Protein AF-0000000078431843 (afdb_homodimer)

Radius of gyration: 43.02 Å; Cα contacts (8 Å, |Δi|>4): 542; chains: 2; bounding box: 97×145×126 Å

Structure (mmCIF, N/CA/C/O backbone):
data_AF-0000000078431843-model_v1
#
loop_
_entity.id
_entity.type
_entity.pdbx_description
1 polymer 'CS domain-containing protein'
#
loop_
_atom_site.group_PDB
_atom_site.id
_atom_site.type_symbol
_atom_site.label_atom_id
_atom_site.label_alt_id
_atom_site.label_comp_id
_atom_site.label_asym_id
_atom_site.label_entity_id
_atom_site.label_seq_id
_atom_site.pdbx_PDB_ins_code
_atom_site.Cartn_x
_atom_site.Cartn_y
_atom_site.Cartn_z
_atom_site.occupancy
_atom_site.B_iso_or_equiv
_atom_site.auth_seq_id
_atom_site.auth_comp_id
_atom_site.auth_asym_id
_atom_site.auth_atom_id
_atom_site.pdbx_PDB_model_num
ATOM 1 N N . MET A 1 1 ? -29.938 -4.594 20.797 1 27.52 1 MET A N 1
ATOM 2 C CA . MET A 1 1 ? -29.219 -3.879 19.75 1 27.52 1 MET A CA 1
ATOM 3 C C . MET A 1 1 ? -27.719 -4.113 19.859 1 27.52 1 MET A C 1
ATOM 5 O O . MET A 1 1 ? -27.141 -3.963 20.938 1 27.52 1 MET A O 1
ATOM 9 N N . ALA A 1 2 ? -26.984 -5.086 19.375 1 36.84 2 ALA A N 1
ATOM 10 C CA . ALA A 1 2 ? -25.641 -5.52 19.75 1 36.84 2 ALA A CA 1
ATOM 11 C C . ALA A 1 2 ? -24.719 -4.324 19.922 1 36.84 2 ALA A C 1
ATOM 13 O O . ALA A 1 2 ? -24.812 -3.336 19.188 1 36.84 2 ALA A O 1
ATOM 14 N N . PRO A 1 3 ? -24.109 -3.922 20.891 1 40.81 3 PRO A N 1
ATOM 15 C CA . PRO A 1 3 ? -23.422 -2.652 21.141 1 40.81 3 PRO A CA 1
ATOM 16 C C . PRO A 1 3 ? -22.484 -2.256 20.016 1 40.81 3 PRO A C 1
ATOM 18 O O . PRO A 1 3 ? -21.594 -3.021 19.656 1 40.81 3 PRO A O 1
ATOM 21 N N . THR A 1 4 ? -22.734 -1.873 18.703 1 47.78 4 THR A N 1
ATOM 22 C CA . THR A 1 4 ? -22.031 -1.521 17.484 1 47.78 4 THR A CA 1
ATOM 23 C C . THR A 1 4 ? -20.719 -0.809 17.812 1 47.78 4 THR A C 1
ATOM 25 O O . THR A 1 4 ? -20.719 0.313 18.328 1 47.78 4 THR A O 1
ATOM 28 N N . ALA A 1 5 ? -19.781 -1.403 18.422 1 60.81 5 ALA A N 1
ATOM 29 C CA . ALA A 1 5 ? -18.578 -0.783 18.984 1 60.81 5 ALA A CA 1
ATOM 30 C C . ALA A 1 5 ? -18.078 0.343 18.094 1 60.81 5 ALA A C 1
ATOM 32 O O . ALA A 1 5 ? -18.125 0.24 16.859 1 60.81 5 ALA A O 1
ATOM 33 N N . GLY A 1 6 ? -18.281 1.589 18.406 1 86.19 6 GLY A N 1
ATOM 34 C CA . GLY A 1 6 ? -18.016 2.848 17.734 1 86.19 6 GLY A CA 1
ATOM 35 C C . GLY A 1 6 ? -16.609 2.945 17.188 1 86.19 6 GLY A C 1
ATOM 36 O O . GLY A 1 6 ? -15.727 2.18 17.578 1 86.19 6 GLY A O 1
ATOM 37 N N . THR A 1 7 ? -16.531 3.303 15.891 1 95.38 7 THR A N 1
ATOM 38 C CA . THR A 1 7 ? -15.234 3.561 15.281 1 95.38 7 THR A CA 1
ATOM 39 C C . THR A 1 7 ? -14.695 4.922 15.711 1 95.38 7 THR A C 1
ATOM 41 O O . THR A 1 7 ? -15.469 5.84 15.992 1 95.38 7 THR A O 1
ATOM 44 N N . VAL A 1 8 ? -13.391 4.973 16.031 1 97.06 8 VAL A N 1
ATOM 45 C CA . VAL A 1 8 ? -12.727 6.23 16.344 1 97.06 8 VAL A CA 1
ATOM 46 C C . VAL A 1 8 ? -11.625 6.5 15.312 1 97.06 8 VAL A C 1
ATOM 48 O O . VAL A 1 8 ? -11.086 5.566 14.719 1 97.06 8 VAL A O 1
ATOM 51 N N . PRO A 1 9 ? -11.352 7.781 15.008 1 98.19 9 PRO A N 1
ATOM 52 C CA . PRO A 1 9 ? -10.188 8.023 14.148 1 98.19 9 PRO A CA 1
ATOM 53 C C . PRO A 1 9 ? -8.875 7.578 14.789 1 98.19 9 PRO A C 1
ATOM 55 O O . PRO A 1 9 ? -8.695 7.734 16 1 98.19 9 PRO A O 1
ATOM 58 N N . PRO A 1 10 ? -8.016 6.965 14.062 1 98.44 10 PRO A N 1
ATOM 59 C CA . PRO A 1 10 ? -6.691 6.641 14.602 1 98.44 10 PRO A CA 1
ATOM 60 C C . PRO A 1 10 ? -5.781 7.859 14.719 1 98.44 10 PRO A C 1
ATOM 62 O O . PRO A 1 10 ? -6.031 8.883 14.07 1 98.44 10 PRO A O 1
ATOM 65 N N . PRO A 1 11 ? -4.754 7.793 15.586 1 98.44 11 PRO A N 1
ATOM 66 C CA . PRO A 1 11 ? -3.738 8.852 15.555 1 98.44 11 PRO A CA 1
ATOM 67 C C . PRO A 1 11 ? -2.996 8.906 14.219 1 98.44 11 PRO A C 1
ATOM 69 O O . PRO A 1 11 ? -2.584 7.875 13.695 1 98.44 11 PRO A O 1
ATOM 72 N N . ILE A 1 12 ? -2.889 10.102 13.648 1 98.5 12 ILE A N 1
ATOM 73 C CA . ILE A 1 12 ? -2.297 10.266 12.328 1 98.5 12 ILE A CA 1
ATOM 74 C C . ILE A 1 12 ? -1.25 11.375 12.359 1 98.5 12 ILE A C 1
ATOM 76 O O . ILE A 1 12 ? -1.471 12.422 12.961 1 98.5 12 ILE A O 1
ATOM 80 N N . SER A 1 13 ? -0.114 11.117 11.82 1 97.94 13 SER A N 1
ATOM 81 C CA . SER A 1 13 ? 0.883 12.141 11.531 1 97.94 13 SER A CA 1
ATOM 82 C C . SER A 1 13 ? 1.066 12.336 10.031 1 97.94 13 SER A C 1
ATOM 84 O O . SER A 1 13 ? 0.798 11.422 9.25 1 97.94 13 SER A O 1
ATOM 86 N N . TRP A 1 14 ? 1.558 13.492 9.641 1 97.94 14 TRP A N 1
ATOM 87 C CA . TRP A 1 14 ? 1.798 13.727 8.219 1 97.94 14 TRP A CA 1
ATOM 88 C C . TRP A 1 14 ? 2.982 14.664 8.016 1 97.94 14 TRP A C 1
ATOM 90 O O . TRP A 1 14 ? 3.363 15.406 8.922 1 97.94 14 TRP A O 1
ATOM 100 N N . ALA A 1 15 ? 3.572 14.555 6.879 1 97.62 15 ALA A N 1
ATOM 101 C CA . ALA A 1 15 ? 4.66 15.414 6.41 1 97.62 15 ALA A CA 1
ATOM 102 C C . ALA A 1 15 ? 4.574 15.633 4.902 1 97.62 15 ALA A C 1
ATOM 104 O O . ALA A 1 15 ? 3.689 15.086 4.238 1 97.62 15 ALA A O 1
ATOM 105 N N . GLN A 1 16 ? 5.398 16.453 4.418 1 96 16 GLN A N 1
ATOM 106 C CA . GLN A 1 16 ? 5.332 16.688 2.982 1 96 16 GLN A CA 1
ATOM 107 C C . GLN A 1 16 ? 6.707 17.031 2.42 1 96 16 GLN A C 1
ATOM 109 O O . GLN A 1 16 ? 7.609 17.422 3.166 1 96 16 GLN A O 1
ATOM 114 N N . ARG A 1 17 ? 6.828 16.797 1.263 1 94.5 17 ARG A N 1
ATOM 115 C CA . ARG A 1 17 ? 7.855 17.359 0.391 1 94.5 17 ARG A CA 1
ATOM 116 C C . ARG A 1 17 ? 7.238 18.234 -0.687 1 94.5 17 ARG A C 1
ATOM 118 O O . ARG A 1 17 ? 6.043 18.531 -0.65 1 94.5 17 ARG A O 1
ATOM 125 N N . SER A 1 18 ? 8.133 18.766 -1.494 1 93.12 18 SER A N 1
ATOM 126 C CA . SER A 1 18 ? 7.621 19.656 -2.527 1 93.12 18 SER A CA 1
ATOM 127 C C . SER A 1 18 ? 6.586 18.953 -3.4 1 93.12 18 SER A C 1
ATOM 129 O O . SER A 1 18 ? 5.598 19.562 -3.812 1 93.12 18 SER A O 1
ATOM 131 N N . ASP A 1 19 ? 6.723 17.688 -3.625 1 95.5 19 ASP A N 1
ATOM 132 C CA . ASP A 1 19 ? 5.914 17.031 -4.648 1 95.5 19 ASP A CA 1
ATOM 133 C C . ASP A 1 19 ? 5.043 15.93 -4.043 1 95.5 19 ASP A C 1
ATOM 135 O O . ASP A 1 19 ? 4.184 15.367 -4.727 1 95.5 19 ASP A O 1
ATOM 139 N N . LEU A 1 20 ? 5.25 15.602 -2.781 1 96 20 LEU A N 1
ATOM 140 C CA . LEU A 1 20 ? 4.492 14.477 -2.256 1 96 20 LEU A CA 1
ATOM 141 C C . LEU A 1 20 ? 4.133 14.695 -0.791 1 96 20 LEU A C 1
ATOM 143 O O . LEU A 1 20 ? 4.664 15.602 -0.146 1 96 20 LEU A O 1
ATOM 147 N N . LEU A 1 21 ? 3.127 13.914 -0.295 1 97.12 21 LEU A N 1
ATOM 148 C CA . LEU A 1 21 ? 2.67 13.852 1.089 1 97.12 21 LEU A CA 1
ATOM 149 C C . LEU A 1 21 ? 3.027 12.508 1.72 1 97.12 21 LEU A C 1
ATOM 151 O O . LEU A 1 21 ? 2.945 11.469 1.062 1 97.12 21 LEU A O 1
ATOM 155 N N . TYR A 1 22 ? 3.443 12.531 2.957 1 97.62 22 TYR A N 1
ATOM 156 C CA . TYR A 1 22 ? 3.467 11.359 3.822 1 97.62 22 TYR A CA 1
ATOM 157 C C . TYR A 1 22 ? 2.291 11.375 4.793 1 97.62 22 TYR A C 1
ATOM 159 O O . TYR A 1 22 ? 2.066 12.367 5.488 1 97.62 22 TYR A O 1
ATOM 167 N N . VAL A 1 23 ? 1.494 10.352 4.797 1 98.5 23 VAL A N 1
ATOM 168 C CA . VAL A 1 23 ? 0.431 10.148 5.777 1 98.5 23 VAL A CA 1
ATOM 169 C C . VAL A 1 23 ? 0.7 8.883 6.578 1 98.5 23 VAL A C 1
ATOM 171 O O . VAL A 1 23 ? 0.819 7.793 6.012 1 98.5 23 VAL A O 1
ATOM 174 N N . ILE A 1 24 ? 0.777 8.969 7.879 1 97.94 24 ILE A N 1
ATOM 175 C CA . ILE A 1 24 ? 1.188 7.844 8.711 1 97.94 24 ILE A CA 1
ATOM 176 C C . ILE A 1 24 ? 0.096 7.531 9.734 1 97.94 24 ILE A C 1
ATOM 178 O O . ILE A 1 24 ? -0.272 8.391 10.539 1 97.94 24 ILE A O 1
ATOM 182 N N . ILE A 1 25 ? -0.503 6.344 9.656 1 98.31 25 ILE A N 1
ATOM 183 C CA . ILE A 1 25 ? -1.331 5.832 10.742 1 98.31 25 ILE A CA 1
ATOM 184 C C . ILE A 1 25 ? -0.44 5.34 11.883 1 98.31 25 ILE A C 1
ATOM 186 O O . ILE A 1 25 ? 0.241 4.32 11.75 1 98.31 25 ILE A O 1
ATOM 190 N N . ASP A 1 26 ? -0.5 6.039 13.016 1 97.31 26 ASP A N 1
ATOM 191 C CA . ASP A 1 26 ? 0.495 5.855 14.062 1 97.31 26 ASP A CA 1
ATOM 192 C C . ASP A 1 26 ? 0.039 4.809 15.078 1 97.31 26 ASP A C 1
ATOM 194 O O . ASP A 1 26 ? 0.122 5.027 16.281 1 97.31 26 ASP A O 1
ATOM 198 N N . VAL A 1 27 ? -0.495 3.723 14.656 1 97.06 27 VAL A N 1
ATOM 199 C CA . VAL A 1 27 ? -0.913 2.6 15.484 1 97.06 27 VAL A CA 1
ATOM 200 C C . VAL A 1 27 ? -0.808 1.3 14.695 1 97.06 27 VAL A C 1
ATOM 202 O O . VAL A 1 27 ? -0.985 1.294 13.469 1 97.06 27 VAL A O 1
ATOM 205 N N . GLU A 1 28 ? -0.488 0.249 15.375 1 96.62 28 GLU A N 1
ATOM 206 C CA . GLU A 1 28 ? -0.476 -1.07 14.75 1 96.62 28 GLU A CA 1
ATOM 207 C C . GLU A 1 28 ? -1.893 -1.559 14.469 1 96.62 28 GLU A C 1
ATOM 209 O O . GLU A 1 28 ? -2.748 -1.556 15.352 1 96.62 28 GLU A O 1
ATOM 214 N N . CYS A 1 29 ? -2.121 -1.993 13.156 1 96.06 29 CYS A N 1
ATOM 215 C CA . CYS A 1 29 ? -3.486 -2.344 12.781 1 96.06 29 CYS A CA 1
ATOM 216 C C . CYS A 1 29 ? -3.527 -3.686 12.055 1 96.06 29 CYS A C 1
ATOM 218 O O . CYS A 1 29 ? -2.527 -4.117 11.484 1 96.06 29 CYS A O 1
ATOM 220 N N . LYS A 1 30 ? -4.664 -4.324 12.148 1 92.75 30 LYS A N 1
ATOM 221 C CA . LYS A 1 30 ? -5.043 -5.473 11.328 1 92.75 30 LYS A CA 1
ATOM 222 C C . LYS A 1 30 ? -6.344 -5.203 10.578 1 92.75 30 LYS A C 1
ATOM 224 O O . LYS A 1 30 ? -6.969 -4.156 10.758 1 92.75 30 LYS A O 1
ATOM 229 N N . ASP A 1 31 ? -6.703 -6.137 9.555 1 93.25 31 ASP A N 1
ATOM 230 C CA . ASP A 1 31 ? -7.914 -5.996 8.75 1 93.25 31 ASP A CA 1
ATOM 231 C C . ASP A 1 31 ? -7.98 -4.617 8.094 1 93.25 31 ASP A C 1
ATOM 233 O O . ASP A 1 31 ? -8.992 -3.926 8.188 1 93.25 31 ASP A O 1
ATOM 237 N N . ILE A 1 32 ? -6.949 -4.246 7.43 1 95.5 32 ILE A N 1
ATOM 238 C CA . ILE A 1 32 ? -6.727 -2.891 6.941 1 95.5 32 ILE A CA 1
ATOM 239 C C . ILE A 1 32 ? -7.367 -2.729 5.562 1 95.5 32 ILE A C 1
ATOM 241 O O . ILE A 1 32 ? -7.227 -3.598 4.699 1 95.5 32 ILE A O 1
ATOM 245 N N . GLU A 1 33 ? -8.102 -1.654 5.371 1 95.19 33 GLU A N 1
ATOM 246 C CA . GLU A 1 33 ? -8.625 -1.165 4.102 1 95.19 33 GLU A CA 1
ATOM 247 C C . GLU A 1 33 ? -8.367 0.329 3.934 1 95.19 33 GLU A C 1
ATOM 249 O O . GLU A 1 33 ? -8.523 1.103 4.879 1 95.19 33 GLU A O 1
ATOM 254 N N . HIS A 1 34 ? -7.965 0.698 2.77 1 96.88 34 HIS A N 1
ATOM 255 C CA . HIS A 1 34 ? -7.777 2.121 2.508 1 96.88 34 HIS A CA 1
ATOM 256 C C . HIS A 1 34 ? -8.039 2.451 1.042 1 96.88 34 HIS A C 1
ATOM 258 O O . HIS A 1 34 ? -8.055 1.556 0.193 1 96.88 34 HIS A O 1
ATOM 264 N N . LYS A 1 35 ? -8.25 3.768 0.759 1 96.62 35 LYS A N 1
ATOM 265 C CA . LYS A 1 35 ? -8.492 4.281 -0.585 1 96.62 35 LYS A CA 1
ATOM 266 C C . LYS A 1 35 ? -8.062 5.738 -0.706 1 96.62 35 LYS A C 1
ATOM 268 O O . LYS A 1 35 ? -8.32 6.543 0.193 1 96.62 35 LYS A O 1
ATOM 273 N N . VAL A 1 36 ? -7.391 6.051 -1.825 1 97.38 36 VAL A N 1
ATOM 274 C CA . VAL A 1 36 ? -7.02 7.43 -2.133 1 97.38 36 VAL A CA 1
ATOM 275 C C . VAL A 1 36 ? -7.715 7.879 -3.414 1 97.38 36 VAL A C 1
ATOM 277 O O . VAL A 1 36 ? -7.691 7.168 -4.422 1 97.38 36 VAL A O 1
ATOM 280 N N . THR A 1 37 ? -8.406 8.891 -3.359 1 96.06 37 THR A N 1
ATOM 281 C CA . THR A 1 37 ? -8.945 9.594 -4.516 1 96.06 37 THR A CA 1
ATOM 282 C C . THR A 1 37 ? -8.234 10.93 -4.715 1 96.06 37 THR A C 1
ATOM 284 O O . THR A 1 37 ? -7.324 11.273 -3.959 1 96.06 37 THR A O 1
ATOM 287 N N . GLU A 1 38 ? -8.664 11.672 -5.719 1 96.88 38 GLU A N 1
ATOM 288 C CA . GLU A 1 38 ? -8.039 12.961 -5.992 1 96.88 38 GLU A CA 1
ATOM 289 C C . GLU A 1 38 ? -8.18 13.914 -4.809 1 96.88 38 GLU A C 1
ATOM 291 O O . GLU A 1 38 ? -7.328 14.773 -4.59 1 96.88 38 GLU A O 1
ATOM 296 N N . ASN A 1 39 ? -9.203 13.688 -3.947 1 97.81 39 ASN A N 1
ATOM 297 C CA . ASN A 1 39 ? -9.484 14.711 -2.943 1 97.81 39 ASN A CA 1
ATOM 298 C C . ASN A 1 39 ? -9.586 14.109 -1.545 1 97.81 39 ASN A C 1
ATOM 300 O O . ASN A 1 39 ? -9.688 14.836 -0.557 1 97.81 39 ASN A O 1
ATOM 304 N N . ASN A 1 40 ? -9.539 12.812 -1.492 1 97.56 40 ASN A N 1
ATOM 305 C CA . ASN A 1 40 ? -9.805 12.211 -0.191 1 97.56 40 ASN A CA 1
ATOM 306 C C . ASN A 1 40 ? -8.906 11.008 0.063 1 97.56 40 ASN A C 1
ATOM 308 O O . ASN A 1 40 ? -8.414 10.383 -0.88 1 97.56 40 ASN A O 1
ATOM 312 N N . PHE A 1 41 ? -8.664 10.773 1.28 1 98.44 41 PHE A N 1
ATOM 313 C CA . PHE A 1 41 ? -8.055 9.562 1.808 1 98.44 41 PHE A CA 1
ATOM 314 C C . PHE A 1 41 ? -8.977 8.883 2.816 1 98.44 41 PHE A C 1
ATOM 316 O O . PHE A 1 41 ? -9.461 9.531 3.75 1 98.44 41 PHE A O 1
ATOM 323 N N . THR A 1 42 ? -9.281 7.59 2.707 1 98.38 42 THR A N 1
ATOM 324 C CA . THR A 1 42 ? -10.078 6.828 3.662 1 98.38 42 THR A CA 1
ATOM 325 C C . THR A 1 42 ? -9.289 5.645 4.207 1 98.38 42 THR A C 1
ATOM 327 O O . THR A 1 42 ? -8.516 5.016 3.477 1 98.38 42 THR A O 1
ATOM 330 N N . PHE A 1 43 ? -9.516 5.309 5.438 1 98.38 43 PHE A N 1
ATOM 331 C CA . PHE A 1 43 ? -8.82 4.215 6.105 1 98.38 43 PHE A CA 1
ATOM 332 C C . PHE A 1 43 ? -9.742 3.537 7.121 1 98.38 43 PHE A C 1
ATOM 334 O O . PHE A 1 43 ? -10.477 4.207 7.84 1 98.38 43 PHE A O 1
ATOM 341 N N . LYS A 1 44 ? -9.688 2.227 7.152 1 97.5 44 LYS A N 1
ATOM 342 C CA . LYS A 1 44 ? -10.32 1.387 8.172 1 97.5 44 LYS A CA 1
ATOM 343 C C . LYS A 1 44 ? -9.352 0.325 8.68 1 97.5 44 LYS A C 1
ATOM 345 O O . LYS A 1 44 ? -8.586 -0.252 7.906 1 97.5 44 LYS A O 1
ATOM 350 N N . GLY A 1 45 ? -9.367 0.09 9.945 1 96.5 45 GLY A N 1
ATOM 351 C CA . GLY A 1 45 ? -8.562 -0.955 10.555 1 96.5 45 GLY A CA 1
ATOM 352 C C . GLY A 1 45 ? -8.945 -1.244 11.992 1 96.5 45 GLY A C 1
ATOM 353 O O . GLY A 1 45 ? -9.828 -0.586 12.547 1 96.5 45 GLY A O 1
ATOM 354 N N . THR A 1 46 ? -8.375 -2.266 12.5 1 96.56 46 THR A N 1
ATOM 355 C CA . THR A 1 46 ? -8.57 -2.674 13.883 1 96.56 46 THR A CA 1
ATOM 356 C C . THR A 1 46 ? -7.246 -2.719 14.633 1 96.56 46 THR A C 1
ATOM 358 O O . THR A 1 46 ? -6.234 -3.162 14.094 1 96.56 46 THR A O 1
ATOM 361 N N . ASN A 1 47 ? -7.309 -2.203 15.82 1 96.44 47 ASN A N 1
ATOM 362 C CA . ASN A 1 47 ? -6.102 -2.277 16.641 1 96.44 47 ASN A CA 1
ATOM 363 C C . ASN A 1 47 ? -5.574 -3.707 16.734 1 96.44 47 ASN A C 1
ATOM 365 O O . ASN A 1 47 ? -6.344 -4.645 16.953 1 96.44 47 ASN A O 1
ATOM 369 N N . ALA A 1 48 ? -4.305 -3.873 16.531 1 93.25 48 ALA A N 1
ATOM 370 C CA . ALA A 1 48 ? -3.725 -5.215 16.484 1 93.25 48 ALA A CA 1
ATOM 371 C C . ALA A 1 48 ? -3.74 -5.871 17.859 1 93.25 48 ALA A C 1
ATOM 373 O O . ALA A 1 48 ? -3.84 -7.094 17.969 1 93.25 48 ALA A O 1
ATOM 374 N N . LEU A 1 49 ? -3.643 -5.094 18.953 1 91.94 49 LEU A N 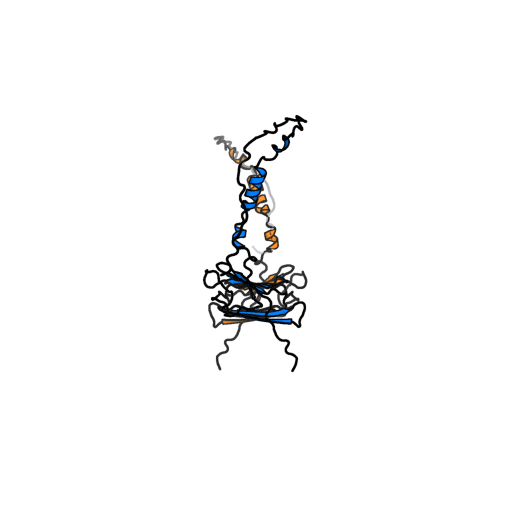1
ATOM 375 C CA . LEU A 1 49 ? -3.521 -5.621 20.312 1 91.94 49 LEU A CA 1
ATOM 376 C C . LEU A 1 49 ? -4.875 -5.633 21.016 1 91.94 49 LEU A C 1
ATOM 378 O O . LEU A 1 49 ? -5.055 -6.336 22 1 91.94 49 LEU A O 1
ATOM 382 N N . ASP A 1 50 ? -5.812 -4.805 20.609 1 94.06 50 ASP A N 1
ATOM 383 C CA . ASP A 1 50 ? -7.137 -4.68 21.203 1 94.06 50 ASP A CA 1
ATOM 384 C C . ASP A 1 50 ? -8.227 -4.688 20.141 1 94.06 50 ASP A C 1
ATOM 386 O O . ASP A 1 50 ? -8.625 -3.633 19.641 1 94.06 50 ASP A O 1
ATOM 390 N N . ALA A 1 51 ? -8.781 -5.773 19.844 1 90.69 51 ALA A N 1
ATOM 391 C CA . ALA A 1 51 ? -9.727 -5.98 18.75 1 90.69 51 ALA A CA 1
ATOM 392 C C . ALA A 1 51 ? -11.008 -5.176 18.969 1 90.69 51 ALA A C 1
ATOM 394 O O . ALA A 1 51 ? -11.805 -5.008 18.047 1 90.69 51 ALA A O 1
ATOM 395 N N . THR A 1 52 ? -11.219 -4.68 20.125 1 94.19 52 THR A N 1
ATOM 396 C CA . THR A 1 52 ? -12.422 -3.896 20.406 1 94.19 52 THR A CA 1
ATOM 397 C C . THR A 1 52 ? -12.266 -2.471 19.875 1 94.19 52 THR A C 1
ATOM 399 O O . THR A 1 52 ? -13.258 -1.744 19.75 1 94.19 52 THR A O 1
ATOM 402 N N . LYS A 1 53 ? -11.055 -2.105 19.672 1 95.94 53 LYS A N 1
ATOM 403 C CA . LYS A 1 53 ? -10.789 -0.761 19.172 1 95.94 53 LYS A CA 1
ATOM 404 C C . LYS A 1 53 ? -10.75 -0.741 17.641 1 95.94 53 LYS A C 1
ATOM 406 O O . LYS A 1 53 ? -9.781 -1.191 17.031 1 95.94 53 LYS A O 1
ATOM 411 N N . LYS A 1 54 ? -11.766 -0.224 17.031 1 97.38 54 LYS A N 1
ATOM 412 C CA . LYS A 1 54 ? -11.891 -0.123 15.57 1 97.38 54 LYS A CA 1
ATOM 413 C C . LYS A 1 54 ? -11.648 1.306 15.094 1 97.38 54 LYS A C 1
ATOM 415 O O . LYS A 1 54 ? -12.094 2.264 15.734 1 97.38 54 LYS A O 1
ATOM 420 N N . TYR A 1 55 ? -10.906 1.423 14.031 1 98.25 55 TYR A N 1
ATOM 421 C CA . TYR A 1 55 ? -10.516 2.723 13.492 1 98.25 55 TYR A CA 1
ATOM 422 C C . TYR A 1 55 ? -11.203 2.992 12.164 1 98.25 55 TYR A C 1
ATOM 424 O O . TYR A 1 55 ? -11.359 2.086 11.336 1 98.25 55 TYR A O 1
ATOM 432 N N . GLU A 1 56 ? -11.648 4.168 11.969 1 98.25 56 GLU A N 1
ATOM 433 C CA . GLU A 1 56 ? -12.141 4.672 10.688 1 98.25 56 GLU A CA 1
ATOM 434 C C . GLU A 1 56 ? -11.898 6.172 10.555 1 98.25 56 GLU A C 1
ATOM 436 O O . GLU A 1 56 ? -12.078 6.922 11.516 1 98.25 56 GLU A O 1
ATOM 441 N N . VAL A 1 57 ? -11.453 6.594 9.359 1 98.5 57 VAL A N 1
ATOM 442 C CA . VAL A 1 57 ? -11.211 8.016 9.172 1 98.5 57 VAL A CA 1
ATOM 443 C C . VAL A 1 57 ? -11.32 8.367 7.691 1 98.5 57 VAL A C 1
ATOM 445 O O . VAL A 1 57 ? -10.953 7.57 6.828 1 98.5 57 VAL A O 1
ATOM 448 N N . THR A 1 58 ? -11.875 9.438 7.375 1 98.5 58 THR A N 1
ATOM 449 C CA . THR A 1 58 ? -11.836 10.078 6.062 1 98.5 58 THR A CA 1
ATOM 450 C C . THR A 1 58 ? -11.18 11.453 6.152 1 98.5 58 THR A C 1
ATOM 452 O O . THR A 1 58 ? -11.586 12.289 6.961 1 98.5 58 THR A O 1
ATOM 455 N N . LEU A 1 59 ? -10.125 11.656 5.426 1 98.75 59 LEU A N 1
ATOM 456 C CA . LEU A 1 59 ? -9.445 12.938 5.32 1 98.75 59 LEU A CA 1
ATOM 457 C C . LEU A 1 59 ? -9.75 13.609 3.982 1 98.75 59 LEU A C 1
ATOM 459 O O . LEU A 1 59 ? -9.641 12.977 2.93 1 98.75 59 LEU A O 1
ATOM 463 N N . ASN A 1 60 ? -10.125 14.836 4.055 1 98.69 60 ASN A N 1
ATOM 464 C CA . ASN A 1 60 ? -10.305 15.641 2.852 1 98.69 60 ASN A CA 1
ATOM 465 C C . ASN A 1 60 ? -9.117 16.562 2.615 1 98.69 60 ASN A C 1
ATOM 467 O O . ASN A 1 60 ? -8.898 17.5 3.379 1 98.69 60 ASN A O 1
ATOM 471 N N . PHE A 1 61 ? -8.406 16.359 1.576 1 98.5 61 PHE A N 1
ATOM 472 C CA . PHE A 1 61 ? -7.137 17.047 1.338 1 98.5 61 PHE A CA 1
ATOM 473 C C . PHE A 1 61 ? -7.352 18.531 1.092 1 98.5 61 PHE A C 1
ATOM 475 O O . PHE A 1 61 ? -8.375 18.938 0.536 1 98.5 61 PHE A O 1
ATOM 482 N N . LEU A 1 62 ? -6.375 19.328 1.422 1 98 62 LEU A N 1
ATOM 483 C CA . LEU A 1 62 ? -6.375 20.766 1.163 1 98 62 LEU A CA 1
ATOM 484 C C . LEU A 1 62 ? -6.395 21.047 -0.336 1 98 62 LEU A C 1
ATOM 486 O O . LEU A 1 62 ? -7.137 21.906 -0.799 1 98 62 LEU A O 1
ATOM 490 N N . ASN A 1 63 ? -5.531 20.312 -1.087 1 98 63 ASN A N 1
ATOM 491 C CA . ASN A 1 63 ? -5.406 20.375 -2.539 1 98 63 ASN A CA 1
ATOM 492 C C . ASN A 1 63 ? -5.426 18.984 -3.162 1 98 63 ASN A C 1
ATOM 494 O O . ASN A 1 63 ? -5.211 17.984 -2.469 1 98 63 ASN A O 1
ATOM 498 N N . PRO A 1 64 ? -5.672 18.859 -4.426 1 97.94 64 PRO A N 1
ATOM 499 C CA . PRO A 1 64 ? -5.77 17.562 -5.07 1 97.94 64 PRO A CA 1
ATOM 500 C C . PRO A 1 64 ? -4.453 16.781 -5.047 1 97.94 64 PRO A C 1
ATOM 502 O O . PRO A 1 64 ? -3.379 17.391 -5.074 1 97.94 64 PRO A O 1
ATOM 505 N N . VAL A 1 65 ? -4.59 15.453 -5.047 1 97.5 65 VAL A N 1
ATOM 506 C CA . VAL A 1 65 ? -3.439 14.562 -5.109 1 97.5 65 VAL A CA 1
ATOM 507 C C . VAL A 1 65 ? -3.553 13.664 -6.336 1 97.5 65 VAL A C 1
ATOM 509 O O . VAL A 1 65 ? -4.559 13.695 -7.047 1 97.5 65 VAL A O 1
ATOM 512 N N . ASN A 1 66 ? -2.482 12.938 -6.648 1 95.44 66 ASN A N 1
ATOM 513 C CA . ASN A 1 66 ? -2.471 11.953 -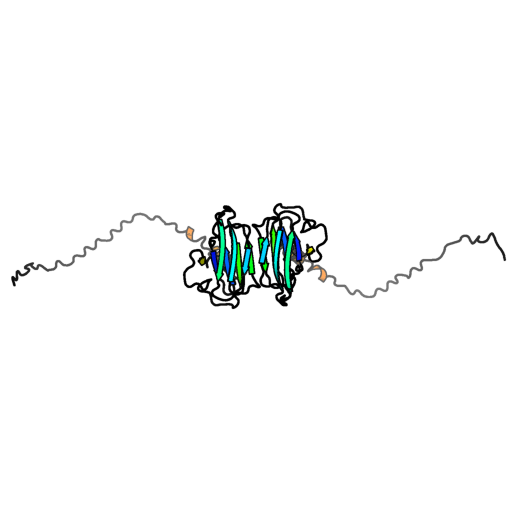7.723 1 95.44 66 ASN A CA 1
ATOM 514 C C . ASN A 1 66 ? -2.803 10.555 -7.207 1 95.44 66 ASN A C 1
ATOM 516 O O . ASN A 1 66 ? -1.945 9.883 -6.629 1 95.44 66 ASN A O 1
ATOM 520 N N . PRO A 1 67 ? -3.926 10.023 -7.383 1 94.69 67 PRO A N 1
ATOM 521 C CA . PRO A 1 67 ? -4.324 8.727 -6.832 1 94.69 67 PRO A CA 1
ATOM 522 C C . PRO A 1 67 ? -3.646 7.555 -7.539 1 94.69 67 PRO A C 1
ATOM 524 O O . PRO A 1 67 ? -3.725 6.414 -7.066 1 94.69 67 PRO A O 1
ATOM 527 N N . GLU A 1 68 ? -2.994 7.75 -8.664 1 91.75 68 GLU A N 1
ATOM 528 C CA . GLU A 1 68 ? -2.387 6.68 -9.453 1 91.75 68 GLU A CA 1
ATOM 529 C C . GLU A 1 68 ? -0.95 6.418 -9.016 1 91.75 68 GLU A C 1
ATOM 531 O O . GLU A 1 68 ? -0.305 5.488 -9.508 1 91.75 68 GLU A O 1
ATOM 536 N N . LYS A 1 69 ? -0.5 7.195 -8.156 1 92.06 69 LYS A N 1
ATOM 537 C CA . LYS A 1 69 ? 0.84 7.023 -7.602 1 92.06 69 LYS A CA 1
ATOM 538 C C . LYS A 1 69 ? 0.806 7.02 -6.074 1 92.06 69 LYS A C 1
ATOM 540 O O . LYS A 1 69 ? 1.143 8.016 -5.438 1 92.06 69 LYS A O 1
ATOM 545 N N . VAL A 1 70 ? 0.362 5.953 -5.477 1 96.19 70 VAL A N 1
ATOM 546 C CA . VAL A 1 70 ? 0.244 5.812 -4.027 1 96.19 70 VAL A CA 1
ATOM 547 C C . VAL A 1 70 ? 1.023 4.586 -3.562 1 96.19 70 VAL A C 1
ATOM 549 O O . VAL A 1 70 ? 0.918 3.514 -4.16 1 96.19 70 VAL A O 1
ATOM 552 N N . THR A 1 71 ? 1.868 4.758 -2.588 1 96.88 71 THR A N 1
ATOM 553 C CA . THR A 1 71 ? 2.59 3.66 -1.954 1 96.88 71 THR A CA 1
ATOM 554 C C . THR A 1 71 ? 2.193 3.527 -0.487 1 96.88 71 THR A C 1
ATOM 556 O O . THR A 1 71 ? 2.068 4.527 0.221 1 96.88 71 THR A O 1
ATOM 559 N N . SER A 1 72 ? 1.868 2.309 -0.029 1 97.56 72 SER A N 1
ATOM 560 C CA . SER A 1 72 ? 1.606 2.031 1.38 1 97.56 72 SER A CA 1
ATOM 561 C C . SER A 1 72 ? 2.582 0.996 1.929 1 97.56 72 SER A C 1
ATOM 563 O O . SER A 1 72 ? 2.891 0.008 1.259 1 97.56 72 SER A O 1
ATOM 565 N N . LYS A 1 73 ? 3.133 1.246 3.043 1 96.38 73 LYS A N 1
ATOM 566 C CA . LYS A 1 73 ? 4.059 0.346 3.725 1 96.38 73 LYS A CA 1
ATOM 567 C C . LYS A 1 73 ? 3.605 0.072 5.156 1 96.38 73 LYS A C 1
ATOM 569 O O . LYS A 1 73 ? 3.633 0.966 6.004 1 96.38 73 LYS A O 1
ATOM 574 N N . ASN A 1 74 ? 3.166 -1.158 5.438 1 96.38 74 ASN A N 1
ATOM 575 C CA . ASN A 1 74 ? 2.896 -1.589 6.805 1 96.38 74 ASN A CA 1
ATOM 576 C C . ASN A 1 74 ? 4.145 -2.162 7.469 1 96.38 74 ASN A C 1
ATOM 578 O O . ASN A 1 74 ? 4.562 -3.279 7.152 1 96.38 74 ASN A O 1
ATOM 582 N N . ILE A 1 75 ? 4.691 -1.484 8.328 1 88.38 75 ILE A N 1
ATOM 583 C CA . ILE A 1 75 ? 5.965 -1.886 8.914 1 88.38 75 ILE A CA 1
ATOM 584 C C . ILE A 1 75 ? 5.73 -2.514 10.289 1 88.38 75 ILE A C 1
ATOM 586 O O . ILE A 1 75 ? 6.68 -2.775 11.031 1 88.38 75 ILE A O 1
ATOM 590 N N . GLY A 1 76 ? 4.508 -2.754 10.672 1 88.56 76 GLY A N 1
ATOM 591 C CA . GLY A 1 76 ? 4.191 -3.404 11.93 1 88.56 76 GLY A CA 1
ATOM 592 C C . GLY A 1 76 ? 3.781 -2.428 13.016 1 88.56 76 GLY A C 1
ATOM 593 O O . GLY A 1 76 ? 2.688 -2.537 13.578 1 88.56 76 GLY A O 1
ATOM 594 N N . ARG A 1 77 ? 4.598 -1.402 13.227 1 92.38 77 ARG A N 1
ATOM 595 C CA . ARG A 1 77 ? 4.289 -0.425 14.266 1 92.38 77 ARG A CA 1
ATOM 596 C C . ARG A 1 77 ? 3.336 0.644 13.742 1 92.38 77 ARG A C 1
ATOM 598 O O . ARG A 1 77 ? 2.564 1.223 14.516 1 92.38 77 ARG A O 1
ATOM 605 N N . CYS A 1 78 ? 3.434 0.951 12.562 1 95.75 78 CYS A N 1
ATOM 606 C CA . CYS A 1 78 ? 2.6 1.945 11.898 1 95.75 78 CYS A CA 1
ATOM 607 C C . CYS A 1 78 ? 2.447 1.627 10.414 1 95.75 78 CYS A C 1
ATOM 609 O O . CYS A 1 78 ? 3.068 0.69 9.906 1 95.75 78 CYS A O 1
ATOM 611 N N . ILE A 1 79 ? 1.567 2.344 9.766 1 97.19 79 ILE A N 1
ATOM 612 C CA . ILE A 1 79 ? 1.391 2.24 8.32 1 97.19 79 ILE A CA 1
ATOM 613 C C . ILE A 1 79 ? 1.725 3.578 7.664 1 97.19 79 ILE A C 1
ATOM 615 O O . ILE A 1 79 ? 1.16 4.613 8.023 1 97.19 79 ILE A O 1
ATOM 619 N N . GLU A 1 80 ? 2.613 3.568 6.707 1 97.19 80 GLU A N 1
ATOM 620 C CA . GLU A 1 80 ? 3.068 4.777 6.023 1 97.19 80 GLU A CA 1
ATOM 621 C C . GLU A 1 80 ? 2.52 4.848 4.602 1 97.19 80 GLU A C 1
ATOM 623 O O . GLU A 1 80 ? 2.646 3.893 3.834 1 97.19 80 GLU A O 1
ATOM 628 N N . PHE A 1 81 ? 1.937 5.949 4.203 1 97.94 81 PHE A N 1
ATOM 629 C CA . PHE A 1 81 ? 1.476 6.207 2.844 1 97.94 81 PHE A CA 1
ATOM 630 C C . PHE A 1 81 ? 2.293 7.32 2.199 1 97.94 81 PHE A C 1
ATOM 632 O O . PHE A 1 81 ? 2.514 8.367 2.807 1 97.94 81 PHE A O 1
ATOM 639 N N . THR A 1 82 ? 2.787 7.121 1.046 1 97.56 82 THR A N 1
ATOM 640 C CA . THR A 1 82 ? 3.357 8.156 0.188 1 97.56 82 THR A CA 1
ATOM 641 C C . THR A 1 82 ? 2.4 8.508 -0.947 1 97.56 82 THR A C 1
ATOM 643 O O . THR A 1 82 ? 2.072 7.652 -1.775 1 97.56 82 THR A O 1
ATOM 646 N N . ILE A 1 83 ? 1.972 9.727 -0.98 1 97.5 83 ILE A N 1
ATOM 647 C CA . ILE A 1 83 ? 0.949 10.188 -1.914 1 97.5 83 ILE A CA 1
ATOM 648 C C . ILE A 1 83 ? 1.451 11.422 -2.664 1 97.5 83 ILE A C 1
ATOM 650 O O . ILE A 1 83 ? 1.76 12.445 -2.049 1 97.5 83 ILE A O 1
ATOM 654 N N . TYR A 1 84 ? 1.492 11.391 -3.941 1 96.62 84 TYR A N 1
ATOM 655 C CA . TYR A 1 84 ? 2.016 12.508 -4.719 1 96.62 84 TYR A CA 1
ATOM 656 C C . TYR A 1 84 ? 0.955 13.586 -4.906 1 96.62 84 TYR A C 1
ATOM 658 O O . TYR A 1 84 ? -0.211 13.281 -5.164 1 96.62 84 TYR A O 1
ATOM 666 N N . LYS A 1 85 ? 1.395 14.797 -4.727 1 97.06 85 LYS A N 1
ATOM 667 C CA . LYS A 1 85 ? 0.542 15.938 -5.039 1 97.06 85 LYS A CA 1
ATOM 668 C C . LYS A 1 85 ? 0.247 16.016 -6.535 1 97.06 85 LYS A C 1
ATOM 670 O O . LYS A 1 85 ? 1.073 15.609 -7.355 1 97.06 85 LYS A O 1
ATOM 675 N N . LYS A 1 86 ? -0.91 16.5 -6.922 1 96.44 86 LYS A N 1
ATOM 676 C CA . LYS A 1 86 ? -1.228 16.703 -8.328 1 96.44 86 LYS A CA 1
ATOM 677 C C . LYS A 1 86 ? -0.35 17.781 -8.945 1 96.44 86 LYS A C 1
ATOM 679 O O . LYS A 1 86 ? 0.068 17.688 -10.094 1 96.44 86 LYS A O 1
ATOM 684 N N . GLU A 1 87 ? -0.185 18.797 -8.211 1 95.31 87 GLU A N 1
ATOM 685 C CA . GLU A 1 87 ? 0.701 19.891 -8.609 1 95.31 87 GLU A CA 1
ATOM 686 C C . GLU A 1 87 ? 1.823 20.094 -7.594 1 95.31 87 GLU A C 1
ATOM 688 O O . GLU A 1 87 ? 1.568 20.203 -6.395 1 95.31 87 GLU A O 1
ATOM 693 N N . SER A 1 88 ? 3.117 20.031 -8.281 1 90.25 88 SER A N 1
ATOM 694 C CA . SER A 1 88 ? 4.262 20.266 -7.41 1 90.25 88 SER A CA 1
ATOM 695 C C . SER A 1 88 ? 4.234 21.688 -6.84 1 90.25 88 SER A C 1
ATOM 697 O O . SER A 1 88 ? 3.918 22.641 -7.555 1 90.25 88 SER A O 1
ATOM 699 N N . GLY A 1 89 ? 4.605 21.672 -5.531 1 76.12 89 GLY A N 1
ATOM 700 C CA . GLY A 1 89 ? 4.605 22.969 -4.879 1 76.12 89 GLY A CA 1
ATOM 701 C C . GLY A 1 89 ? 3.229 23.594 -4.816 1 76.12 89 GLY A C 1
ATOM 702 O O . GLY A 1 89 ? 2.303 23.156 -5.496 1 76.12 89 GLY A O 1
ATOM 703 N N . PRO A 1 90 ? 3.092 24.625 -3.893 1 84.62 90 PRO A N 1
ATOM 704 C CA . PRO A 1 90 ? 3.812 25.062 -2.695 1 84.62 90 PRO A CA 1
ATOM 705 C C . PRO A 1 90 ? 3.66 24.094 -1.524 1 84.62 90 PRO A C 1
ATOM 707 O O . PRO A 1 90 ? 2.912 23.125 -1.62 1 84.62 90 PRO A O 1
ATOM 710 N N . PHE A 1 91 ? 4.371 24.234 -0.457 1 94 91 PHE A N 1
ATOM 711 C CA . PHE A 1 91 ? 4.129 23.531 0.803 1 94 91 PHE A CA 1
ATOM 712 C C . PHE A 1 91 ? 2.734 23.844 1.333 1 94 91 PHE A C 1
ATOM 714 O O . PHE A 1 91 ? 2.273 24.984 1.254 1 94 91 PHE A O 1
ATOM 721 N N . TRP A 1 92 ? 2.051 22.828 1.742 1 96.62 92 TRP A N 1
ATOM 722 C CA . TRP A 1 92 ? 0.702 22.969 2.277 1 96.62 92 TRP A CA 1
ATOM 723 C C . TRP A 1 92 ? 0.739 23.438 3.732 1 96.62 92 TRP A C 1
ATOM 725 O O . TRP A 1 92 ? 1.539 22.938 4.527 1 96.62 92 TRP A O 1
ATOM 735 N N . LYS A 1 93 ? -0.084 24.266 4.086 1 95.25 93 LYS A N 1
ATOM 736 C CA . LYS A 1 93 ? -0.193 24.75 5.461 1 95.25 93 LYS A CA 1
ATOM 737 C C . LYS A 1 93 ? -0.878 23.719 6.352 1 95.25 93 LYS A C 1
ATOM 739 O O . LYS A 1 93 ? -0.731 23.75 7.574 1 95.25 93 LYS A O 1
ATOM 744 N N . SER A 1 94 ? -1.755 22.938 5.719 1 97.12 94 SER A N 1
ATOM 745 C CA . SER A 1 94 ? -2.49 21.859 6.371 1 97.12 94 SER A CA 1
ATOM 746 C C . SER A 1 94 ? -2.668 20.672 5.434 1 97.12 94 SER A C 1
ATOM 748 O O . SER A 1 94 ? -2.684 20.828 4.215 1 97.12 94 SER A O 1
ATOM 750 N N . LEU A 1 95 ? -2.762 19.516 5.973 1 97.94 95 LEU A N 1
ATOM 751 C CA . LEU A 1 95 ? -3.027 18.344 5.152 1 97.94 95 LEU A CA 1
ATOM 752 C C . LEU A 1 95 ? -4.434 18.391 4.57 1 97.94 95 LEU A C 1
ATOM 754 O O . LEU A 1 95 ? -4.652 17.969 3.43 1 97.94 95 LEU A O 1
ATOM 758 N N . THR A 1 96 ? -5.363 18.859 5.414 1 98.69 96 THR A N 1
ATOM 759 C CA . THR A 1 96 ? -6.781 18.797 5.086 1 98.69 96 THR A CA 1
ATOM 760 C C . THR A 1 96 ? -7.367 20.203 4.949 1 98.69 96 THR A C 1
ATOM 762 O O . THR A 1 96 ? -6.73 21.188 5.324 1 98.69 96 THR A O 1
ATOM 765 N N . ASN A 1 97 ? -8.625 20.266 4.391 1 97.88 97 ASN A N 1
ATOM 766 C CA . ASN A 1 97 ? -9.297 21.547 4.164 1 97.88 97 ASN A CA 1
ATOM 767 C C . ASN A 1 97 ? -10.258 21.891 5.297 1 97.88 97 ASN A C 1
ATOM 769 O O . ASN A 1 97 ? -11.133 22.734 5.141 1 97.88 97 ASN A O 1
ATOM 773 N N . ASP A 1 98 ? -10.148 21.25 6.363 1 96.31 98 ASP A N 1
ATOM 774 C CA . ASP A 1 98 ? -11 21.5 7.523 1 96.31 98 ASP A CA 1
ATOM 775 C C . ASP A 1 98 ? -10.727 22.891 8.109 1 96.31 98 ASP A C 1
ATOM 777 O O . ASP A 1 98 ? -9.578 23.328 8.164 1 96.31 98 ASP A O 1
ATOM 781 N N . LYS A 1 99 ? -11.742 23.453 8.602 1 94.12 99 LYS A N 1
ATOM 782 C CA . LYS A 1 99 ? -11.617 24.766 9.227 1 94.12 99 LYS A CA 1
ATOM 783 C C . LYS A 1 99 ? -11.18 24.656 10.688 1 94.12 99 LYS A C 1
ATOM 785 O O . LYS A 1 99 ? -10.594 25.578 11.25 1 94.12 99 LYS A O 1
ATOM 790 N N . THR A 1 100 ? -11.539 23.531 11.312 1 95.19 100 THR A N 1
ATOM 791 C CA . THR A 1 100 ? -11.195 23.297 12.711 1 95.19 100 THR A CA 1
ATOM 792 C C . THR A 1 100 ? -10.062 22.281 12.828 1 95.19 100 THR A C 1
ATOM 794 O O . THR A 1 100 ? -9.898 21.438 11.945 1 95.19 100 THR A O 1
ATOM 797 N N . LYS A 1 101 ? -9.344 22.438 13.812 1 94.25 101 LYS A N 1
ATOM 798 C CA . LYS A 1 101 ? -8.227 21.516 14.055 1 94.25 101 LYS A CA 1
ATOM 799 C C . LYS A 1 101 ? -8.727 20.109 14.297 1 94.25 101 LYS A C 1
ATOM 801 O O . LYS A 1 101 ? -9.688 19.891 15.047 1 94.25 101 LYS A O 1
ATOM 806 N N . LEU A 1 102 ? -8.18 19.141 13.648 1 97.19 102 LEU A N 1
ATOM 807 C CA . LEU A 1 102 ? -8.43 17.719 13.891 1 97.19 102 LEU A CA 1
ATOM 808 C C . LEU A 1 102 ? -7.496 17.188 14.977 1 97.19 102 LEU A C 1
ATOM 810 O O . LEU A 1 102 ? -6.301 17 14.734 1 97.19 102 LEU A O 1
ATOM 814 N N . HIS A 1 103 ? -7.992 16.844 16.078 1 97.88 103 HIS A N 1
ATOM 815 C CA . HIS A 1 103 ? -7.207 16.5 17.266 1 97.88 103 HIS A CA 1
ATOM 816 C C . HIS A 1 103 ? -6.363 15.25 17.031 1 97.88 103 HIS A C 1
ATOM 818 O O . HIS A 1 103 ? -5.34 15.047 17.672 1 97.88 103 HIS A O 1
ATOM 824 N N . PHE A 1 104 ? -6.812 14.359 16.172 1 98.56 104 PHE A N 1
ATOM 825 C CA . PHE A 1 104 ? -6.109 13.102 15.945 1 98.56 104 PHE A CA 1
ATOM 826 C C . PHE A 1 104 ? -5.035 13.273 14.875 1 98.56 104 PHE A C 1
ATOM 828 O O . PHE A 1 104 ? -4.27 12.344 14.609 1 98.56 104 PHE A O 1
ATOM 835 N N . LEU A 1 105 ? -4.891 14.43 14.25 1 98.5 105 LEU A N 1
ATOM 836 C CA . LEU A 1 105 ? -3.99 14.695 13.133 1 98.5 105 LEU A CA 1
ATOM 837 C C . LEU A 1 105 ? -2.867 15.641 13.555 1 98.5 105 LEU A C 1
ATOM 839 O O . LEU A 1 105 ? -3.123 16.766 13.953 1 98.5 105 LEU A O 1
ATOM 843 N N . LYS A 1 106 ? -1.58 15.195 13.383 1 97.44 106 LYS A N 1
ATOM 844 C CA . LYS A 1 106 ? -0.42 15.984 13.781 1 97.44 106 LYS A CA 1
ATOM 845 C C . LYS A 1 106 ? 0.555 16.156 12.625 1 97.44 106 LYS A C 1
ATOM 847 O O . LYS A 1 106 ? 0.869 15.195 11.922 1 97.44 106 LYS A O 1
ATOM 852 N N . ALA A 1 107 ? 1.057 17.391 12.414 1 96 107 ALA A N 1
ATOM 853 C CA . ALA A 1 107 ? 2.127 17.625 11.445 1 96 107 ALA A CA 1
ATOM 854 C C . ALA A 1 107 ? 3.484 17.234 12.023 1 96 107 ALA A C 1
ATOM 856 O O . ALA A 1 107 ? 3.773 17.5 13.195 1 96 107 ALA A O 1
ATOM 857 N N . ASN A 1 108 ? 4.25 16.5 11.227 1 94.44 108 ASN A N 1
ATOM 858 C CA . ASN A 1 108 ? 5.582 16.047 11.625 1 94.44 108 ASN A CA 1
ATOM 859 C C . ASN A 1 108 ? 6.598 16.25 10.5 1 94.44 108 ASN A C 1
ATOM 861 O O . ASN A 1 108 ? 7.004 15.297 9.844 1 94.44 108 ASN A O 1
ATOM 865 N N . PHE A 1 109 ? 7.219 17.312 10.266 1 91.56 109 PHE A N 1
ATOM 866 C CA . PHE A 1 109 ? 8.07 17.672 9.133 1 91.56 109 PHE A CA 1
ATOM 867 C C . PHE A 1 109 ? 9.523 17.312 9.414 1 91.56 109 PHE A C 1
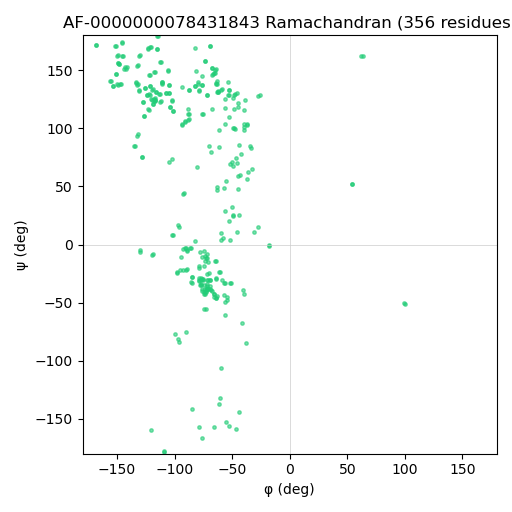ATOM 869 O O . PHE A 1 109 ? 10.359 17.344 8.516 1 91.56 109 PHE A O 1
ATOM 876 N N . THR A 1 110 ? 9.766 16.812 10.594 1 84 110 THR A N 1
ATOM 877 C CA . THR A 1 110 ? 11.109 16.375 10.961 1 84 110 THR A CA 1
ATOM 878 C C . THR A 1 110 ? 11.32 14.914 10.586 1 84 110 THR A C 1
ATOM 880 O O . THR A 1 110 ? 12.461 14.461 10.477 1 84 110 THR A O 1
ATOM 883 N N . LYS A 1 111 ? 10.32 14.125 10.414 1 72.69 111 LYS A N 1
ATOM 884 C CA . LYS A 1 111 ? 10.438 12.672 10.297 1 72.69 111 LYS A CA 1
ATOM 885 C C . LYS A 1 111 ? 11.031 12.281 8.945 1 72.69 111 LYS A C 1
ATOM 887 O O . LYS A 1 111 ? 11.836 11.344 8.867 1 72.69 111 LYS A O 1
ATOM 892 N N . TRP A 1 112 ? 10.609 12.594 7.887 1 66.38 112 TRP A N 1
ATOM 893 C CA . TRP A 1 112 ? 11.023 12.047 6.602 1 66.38 112 TRP A CA 1
ATOM 894 C C . TRP A 1 112 ? 11.914 13.023 5.852 1 66.38 112 TRP A C 1
ATOM 896 O O . TRP A 1 112 ? 11.43 13.977 5.238 1 66.38 112 TRP A O 1
ATOM 906 N N . LYS A 1 113 ? 13.172 13.039 6.559 1 56.84 113 LYS A N 1
ATOM 907 C CA . LYS A 1 113 ? 14.211 13.852 5.934 1 56.84 113 LYS A CA 1
ATOM 908 C C . LYS A 1 113 ? 14.398 13.469 4.465 1 56.84 113 LYS A C 1
ATOM 910 O O . LYS A 1 113 ? 14.156 12.328 4.082 1 56.84 113 LYS A O 1
ATOM 915 N N . ASN A 1 114 ? 14.367 14.367 3.58 1 56.25 114 ASN A N 1
ATOM 916 C CA . ASN A 1 114 ? 14.492 14.227 2.135 1 56.25 114 ASN A CA 1
ATOM 917 C C . ASN A 1 114 ? 15.438 13.086 1.768 1 56.25 114 ASN A C 1
ATOM 919 O O . ASN A 1 114 ? 16.641 13.148 2.049 1 56.25 114 ASN A O 1
ATOM 923 N N . GLU A 1 115 ? 14.969 11.984 1.754 1 47.91 115 GLU A N 1
ATOM 924 C CA . GLU A 1 115 ? 15.758 10.922 1.148 1 47.91 115 GLU A CA 1
ATOM 925 C C . GLU A 1 115 ? 16.469 11.406 -0.113 1 47.91 115 GLU A C 1
ATOM 927 O O . GLU A 1 115 ? 17.547 10.93 -0.447 1 47.91 115 GLU A O 1
ATOM 932 N N . SER A 1 116 ? 15.836 12.172 -0.979 1 48.69 116 SER A N 1
ATOM 933 C CA . SER A 1 116 ? 16.594 12.703 -2.109 1 48.69 116 SER A CA 1
ATOM 934 C C . SER A 1 116 ? 17.875 13.383 -1.643 1 48.69 116 SER A C 1
ATOM 936 O O . SER A 1 116 ? 18.844 13.5 -2.402 1 48.69 116 SER A O 1
ATOM 938 N N . ASP A 1 117 ? 17.891 13.977 -0.524 1 43.66 117 ASP A N 1
ATOM 939 C CA . ASP A 1 117 ? 19.141 14.555 -0.026 1 43.66 117 ASP A CA 1
ATOM 940 C C . ASP A 1 117 ? 20.125 13.461 0.4 1 43.66 117 ASP A C 1
ATOM 942 O O . ASP A 1 117 ? 21.328 13.695 0.474 1 43.66 117 ASP A O 1
ATOM 946 N N . ASP A 1 118 ? 19.562 12.398 0.839 1 42.44 118 ASP A N 1
ATOM 947 C CA . ASP A 1 118 ? 20.484 11.352 1.263 1 42.44 118 ASP A CA 1
ATOM 948 C C . ASP A 1 118 ? 21.031 10.586 0.062 1 42.44 118 ASP A C 1
ATOM 950 O O . ASP A 1 118 ? 21.922 9.75 0.211 1 42.44 118 ASP A O 1
ATOM 954 N N . GLU A 1 119 ? 20.312 10.461 -1.05 1 41.38 119 GLU A N 1
ATOM 955 C CA . GLU A 1 119 ? 21.125 9.93 -2.135 1 41.38 119 GLU A CA 1
ATOM 956 C C . GLU A 1 119 ? 22.375 10.781 -2.354 1 41.38 119 GLU A C 1
ATOM 958 O O . GLU A 1 119 ? 23.375 10.297 -2.879 1 41.38 119 GLU A O 1
ATOM 963 N N . GLU A 1 120 ? 22.141 12.117 -2.357 1 37.44 120 GLU A N 1
ATOM 964 C CA . GLU A 1 120 ? 23.359 12.906 -2.496 1 37.44 120 GLU A CA 1
ATOM 965 C C . GLU A 1 120 ? 24.109 12.984 -1.175 1 37.44 120 GLU A C 1
ATOM 967 O O . GLU A 1 120 ? 24.906 13.914 -0.958 1 37.44 120 GLU A O 1
ATOM 972 N N . ASP A 1 121 ? 23.609 12.523 -0.119 1 38.38 121 ASP A N 1
ATOM 973 C CA . ASP A 1 121 ? 24.641 12.516 0.916 1 38.38 121 ASP A CA 1
ATOM 974 C C . ASP A 1 121 ? 25.875 11.734 0.46 1 38.38 121 ASP A C 1
ATOM 976 O O . ASP A 1 121 ? 25.875 10.5 0.505 1 38.38 121 ASP A O 1
ATOM 980 N N . ASN A 1 122 ? 26.422 12.031 -0.585 1 36.5 122 ASN A N 1
ATOM 981 C CA . ASN A 1 122 ? 27.828 11.727 -0.856 1 36.5 122 ASN A CA 1
ATOM 982 C C . ASN A 1 122 ? 28.641 11.664 0.43 1 36.5 122 ASN A C 1
ATOM 984 O O . ASN A 1 122 ? 28.359 12.375 1.393 1 36.5 122 ASN A O 1
ATOM 988 N N . GLY A 1 123 ? 29.453 10.617 0.789 1 38.5 123 GLY A N 1
ATOM 989 C CA . GLY A 1 123 ? 30.656 10.492 1.595 1 38.5 123 GLY A CA 1
ATOM 990 C C . GLY A 1 123 ? 31.359 11.812 1.815 1 38.5 123 GLY A C 1
ATOM 991 O O . GLY A 1 123 ? 32.5 11.844 2.285 1 38.5 123 GLY A O 1
ATOM 992 N N . SER A 1 124 ? 30.812 12.875 1.228 1 39.84 124 SER A N 1
ATOM 993 C CA . SER A 1 124 ? 31.641 14.07 1.301 1 39.84 124 SER A CA 1
ATOM 994 C C . SER A 1 124 ? 31.562 14.711 2.682 1 39.84 124 SER A C 1
ATOM 996 O O . SER A 1 124 ? 32.5 15.406 3.102 1 39.84 124 SER A O 1
ATOM 998 N N . SER A 1 125 ? 30.531 14.594 3.373 1 42.22 125 SER A N 1
ATOM 999 C CA . SER A 1 125 ? 30.547 15.289 4.652 1 42.22 125 SER A CA 1
ATOM 1000 C C . SER A 1 125 ? 31.406 14.547 5.672 1 42.22 125 SER A C 1
ATOM 1002 O O . SER A 1 125 ? 32.125 15.164 6.465 1 42.22 125 SER A O 1
ATOM 1004 N N . ASN A 1 126 ? 31.312 13.25 5.66 1 44.88 126 ASN A N 1
ATOM 1005 C CA . ASN A 1 126 ? 32.219 12.523 6.547 1 44.88 126 ASN A CA 1
ATOM 1006 C C . ASN A 1 126 ? 33.656 12.602 6.062 1 44.88 126 ASN A C 1
ATOM 1008 O O . ASN A 1 126 ? 34.594 12.453 6.852 1 44.88 126 ASN A O 1
ATOM 1012 N N . PHE A 1 127 ? 33.812 12.828 4.75 1 44.25 127 PHE A N 1
ATOM 1013 C CA . PHE A 1 127 ? 35.156 12.977 4.191 1 44.25 127 PHE A CA 1
ATOM 1014 C C . PHE A 1 127 ? 35.719 14.359 4.504 1 44.25 127 PHE A C 1
ATOM 1016 O O . PHE A 1 127 ? 36.938 14.508 4.73 1 44.25 127 PHE A O 1
ATOM 1023 N N . LEU A 1 128 ? 34.875 15.414 4.539 1 42.81 128 LEU A N 1
ATOM 1024 C CA . LEU A 1 128 ? 35.406 16.734 4.863 1 42.81 128 LEU A CA 1
ATOM 1025 C C . LEU A 1 128 ? 35.688 16.859 6.355 1 42.81 128 LEU A C 1
ATOM 1027 O O . LEU A 1 128 ? 36.688 17.484 6.754 1 42.81 128 LEU A O 1
ATOM 1031 N N . LEU A 1 129 ? 34.875 16.312 7.23 1 49.78 129 LEU A N 1
ATOM 1032 C CA . LEU A 1 129 ? 35.125 16.406 8.664 1 49.78 129 LEU A CA 1
ATOM 1033 C C . LEU A 1 129 ? 36.312 15.531 9.062 1 49.78 129 LEU A C 1
ATOM 1035 O O . LEU A 1 129 ? 37.156 15.953 9.859 1 49.78 129 LEU A O 1
ATOM 1039 N N . ASN A 1 130 ? 36.469 14.422 8.516 1 52.56 130 ASN A N 1
ATOM 1040 C CA . ASN A 1 130 ? 37.594 13.547 8.766 1 52.56 130 ASN A CA 1
ATOM 1041 C C . ASN A 1 130 ? 38.875 14.102 8.148 1 52.56 130 ASN A C 1
ATOM 1043 O O . ASN A 1 130 ? 39.969 14.016 8.758 1 52.56 130 ASN A O 1
ATOM 1047 N N . ASP A 1 131 ? 38.844 14.695 7.035 1 52.06 131 ASP A N 1
ATOM 1048 C CA . ASP A 1 131 ? 40 15.336 6.418 1 52.06 131 ASP A CA 1
ATOM 1049 C C . ASP A 1 131 ? 40.375 16.609 7.168 1 52.06 131 ASP A C 1
ATOM 1051 O O . ASP A 1 131 ? 41.562 16.906 7.332 1 52.06 131 ASP A O 1
ATOM 1055 N N . MET A 1 132 ? 39.469 17.328 7.703 1 50.19 132 MET A N 1
ATOM 1056 C CA . MET A 1 132 ? 39.75 18.5 8.523 1 50.19 132 MET A CA 1
ATOM 1057 C C . MET A 1 132 ? 40.312 18.094 9.875 1 50.19 132 MET A C 1
ATOM 1059 O O . MET A 1 132 ? 41.281 18.719 10.367 1 50.19 132 MET A O 1
ATOM 1063 N N . LEU A 1 133 ? 39.875 17.078 10.469 1 51.88 133 LEU A N 1
ATOM 1064 C CA . LEU A 1 133 ? 40.344 16.594 11.758 1 51.88 133 LEU A CA 1
ATOM 1065 C C . LEU A 1 133 ? 41.719 15.945 11.602 1 51.88 133 LEU A C 1
ATOM 1067 O O . LEU A 1 133 ? 42.594 16.109 12.461 1 51.88 133 LEU A O 1
ATOM 1071 N N . THR A 1 134 ? 41.906 15.18 10.602 1 53.84 134 THR A N 1
ATOM 1072 C CA . THR A 1 134 ? 43.156 14.5 10.414 1 53.84 134 THR A CA 1
ATOM 1073 C C . THR A 1 134 ? 44.219 15.477 9.906 1 53.84 134 THR A C 1
ATOM 1075 O O . THR A 1 134 ? 45.406 15.32 10.219 1 53.84 134 THR A O 1
ATOM 1078 N N . GLY A 1 135 ? 43.812 16.469 9.172 1 48.84 135 GLY A N 1
ATOM 1079 C CA . GLY A 1 135 ? 44.781 17.453 8.688 1 48.84 135 GLY A CA 1
ATOM 1080 C C . GLY A 1 135 ? 45.25 18.406 9.758 1 48.84 135 GLY A C 1
ATOM 1081 O O . GLY A 1 135 ? 46.188 19.188 9.539 1 48.84 135 GLY A O 1
ATOM 1082 N N . SER A 1 136 ? 44.312 18.75 10.695 1 46.66 136 SER A N 1
ATOM 1083 C CA . SER A 1 136 ? 44.844 19.672 11.688 1 46.66 136 SER A CA 1
ATOM 1084 C C . SER A 1 136 ? 45.844 18.984 12.609 1 46.66 136 SER A C 1
ATOM 1086 O O . SER A 1 136 ? 45.5 17.969 13.227 1 46.66 136 SER A O 1
ATOM 1088 N N . GLY A 1 137 ? 47.062 18.891 12.227 1 44.5 137 GLY A N 1
ATOM 1089 C CA . GLY A 1 137 ? 48.312 18.578 12.891 1 44.5 137 GLY A CA 1
ATOM 1090 C C . GLY A 1 137 ? 48.344 19.016 14.344 1 44.5 137 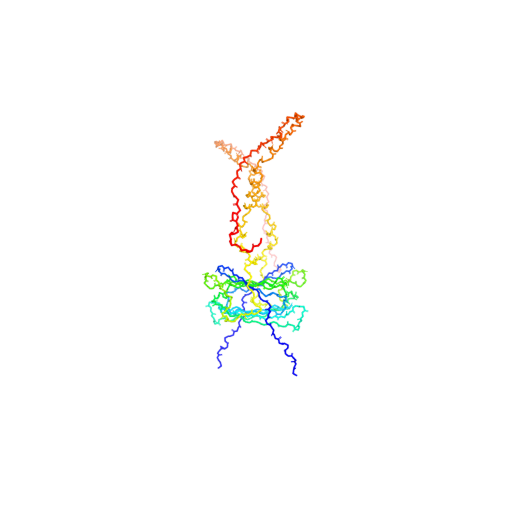GLY A C 1
ATOM 1091 O O . GLY A 1 137 ? 49.406 19.281 14.891 1 44.5 137 GLY A O 1
ATOM 1092 N N . MET A 1 138 ? 47.25 19.406 14.93 1 46.56 138 MET A N 1
ATOM 1093 C CA . MET A 1 138 ? 47.25 19.906 16.297 1 46.56 138 MET A CA 1
ATOM 1094 C C . MET A 1 138 ? 47.781 18.844 17.266 1 46.56 138 MET A C 1
ATOM 1096 O O . MET A 1 138 ? 47.656 18.984 18.484 1 46.56 138 MET A O 1
ATOM 1100 N N . ASP A 1 139 ? 48.344 17.734 16.797 1 46.06 139 ASP A N 1
ATOM 1101 C CA . ASP A 1 139 ? 48.906 16.797 17.766 1 46.06 139 ASP A CA 1
ATOM 1102 C C . ASP A 1 139 ? 49.938 17.469 18.656 1 46.06 139 ASP A C 1
ATOM 1104 O O . ASP A 1 139 ? 50 17.203 19.859 1 46.06 139 ASP A O 1
ATOM 1108 N N . ASN A 1 140 ? 51.031 18 18.062 1 41.91 140 ASN A N 1
ATOM 1109 C CA . ASN A 1 140 ? 52.312 18.094 18.781 1 41.91 140 ASN A CA 1
ATOM 1110 C C . ASN A 1 140 ? 52.312 19.281 19.75 1 41.91 140 ASN A C 1
ATOM 1112 O O . ASN A 1 140 ? 53.281 19.516 20.453 1 41.91 140 ASN A O 1
ATOM 1116 N N . ARG A 1 141 ? 51.594 20.344 19.438 1 40.09 141 ARG A N 1
ATOM 1117 C CA . ARG A 1 141 ? 52.031 21.547 20.141 1 40.09 141 ARG A CA 1
ATOM 1118 C C . ARG A 1 141 ? 51.625 21.5 21.609 1 40.09 141 ARG A C 1
ATOM 1120 O O . ARG A 1 141 ? 52 22.375 22.391 1 40.09 141 ARG A O 1
ATOM 1127 N N . PHE A 1 142 ? 50.719 20.594 22.031 1 44.97 142 PHE A N 1
ATOM 1128 C CA . PHE A 1 142 ? 50.375 20.719 23.438 1 44.97 142 PHE A CA 1
ATOM 1129 C C . PHE A 1 142 ? 51.5 20.203 24.328 1 44.97 142 PHE A C 1
ATOM 1131 O O . PHE A 1 142 ? 51.344 20.078 25.531 1 44.97 142 PHE A O 1
ATOM 1138 N N . ASP A 1 143 ? 52.5 19.656 23.75 1 42.34 143 ASP A N 1
ATOM 1139 C CA . ASP A 1 143 ? 53.406 19.094 24.75 1 42.34 143 ASP A CA 1
ATOM 1140 C C . ASP A 1 143 ? 54.031 20.188 25.578 1 42.34 143 ASP A C 1
ATOM 1142 O O . ASP A 1 143 ? 54.5 19.938 26.703 1 42.34 143 ASP A O 1
ATOM 1146 N N . ASP A 1 144 ? 54.5 21.25 24.891 1 41.81 144 ASP A N 1
ATOM 1147 C CA . ASP A 1 144 ? 55.594 21.969 25.516 1 41.81 144 ASP A CA 1
ATOM 1148 C C . ASP A 1 144 ? 55.125 22.797 26.688 1 41.81 144 ASP A C 1
ATOM 1150 O O . ASP A 1 144 ? 55.875 23.672 27.188 1 41.81 144 ASP A O 1
ATOM 1154 N N . PHE A 1 145 ? 53.812 23 26.969 1 42.06 145 PHE A N 1
ATOM 1155 C CA . PHE A 1 145 ? 53.625 24 28.016 1 42.06 145 PHE A CA 1
ATOM 1156 C C . PHE A 1 145 ? 54.25 23.531 29.328 1 42.06 145 PHE A C 1
ATOM 1158 O O . PHE A 1 145 ? 53.625 22.766 30.078 1 42.06 145 PHE A O 1
ATOM 1165 N N . ASN A 1 146 ? 55.469 23.094 29.219 1 39.16 146 ASN A N 1
ATOM 1166 C CA . ASN A 1 146 ? 56.156 22.859 30.469 1 39.16 146 ASN A CA 1
ATOM 1167 C C . ASN A 1 146 ? 56.094 24.062 31.406 1 39.16 146 ASN A C 1
ATOM 1169 O O . ASN A 1 146 ? 56.625 25.125 31.078 1 39.16 146 ASN A O 1
ATOM 1173 N N . VAL A 1 147 ? 54.906 24.328 31.906 1 39.12 147 VAL A N 1
ATOM 1174 C CA . VAL A 1 147 ? 54.688 25.359 32.906 1 39.12 147 VAL A CA 1
ATOM 1175 C C . VAL A 1 147 ? 55.812 25.297 33.969 1 39.12 147 VAL A C 1
ATOM 1177 O O . VAL A 1 147 ? 56 24.281 34.625 1 39.12 147 VAL A O 1
ATOM 1180 N N . ASP A 1 148 ? 56.938 25.844 33.531 1 37.19 148 ASP A N 1
ATOM 1181 C CA . ASP A 1 148 ? 58 26.094 34.531 1 37.19 148 ASP A CA 1
ATOM 1182 C C . ASP A 1 148 ? 57.406 26.766 35.75 1 37.19 148 ASP A C 1
ATOM 1184 O O . ASP A 1 148 ? 56.656 27.75 35.656 1 37.19 148 ASP A O 1
ATOM 1188 N N . ASP A 1 149 ? 57.125 26.078 36.812 1 35.41 149 ASP A N 1
ATOM 1189 C CA . ASP A 1 149 ? 56.688 26.422 38.156 1 35.41 149 ASP A CA 1
ATOM 1190 C C . ASP A 1 149 ? 57.562 27.5 38.75 1 35.41 149 ASP A C 1
ATOM 1192 O O . ASP A 1 149 ? 58.406 27.219 39.594 1 35.41 149 ASP A O 1
ATOM 1196 N N . ASP A 1 150 ? 58.125 28.469 37.906 1 31.8 150 ASP A N 1
ATOM 1197 C CA . ASP A 1 150 ? 59 29.328 38.688 1 31.8 150 ASP A CA 1
ATOM 1198 C C . ASP A 1 150 ? 58.281 29.922 39.906 1 31.8 150 ASP A C 1
ATOM 1200 O O . ASP A 1 150 ? 57.094 30.188 39.844 1 31.8 150 ASP A O 1
ATOM 1204 N N . ASP A 1 151 ? 59 29.984 41.062 1 30.06 151 ASP A N 1
ATOM 1205 C CA . ASP A 1 151 ? 58.875 30.312 42.5 1 30.06 151 ASP A CA 1
ATOM 1206 C C . ASP A 1 151 ? 58.312 31.719 42.688 1 30.06 151 ASP A C 1
ATOM 1208 O O . ASP A 1 151 ? 58.219 32.5 41.719 1 30.06 151 ASP A O 1
ATOM 1212 N N . ASP A 1 152 ? 58.656 32.438 43.875 1 30.59 152 ASP A N 1
ATOM 1213 C CA . ASP A 1 152 ? 58.125 33.188 45.031 1 30.59 152 ASP A CA 1
ATOM 1214 C C . ASP A 1 152 ? 58.094 34.688 44.75 1 30.59 152 ASP A C 1
ATOM 1216 O O . ASP A 1 152 ? 57.844 35.469 45.656 1 30.59 152 ASP A O 1
ATOM 1220 N N . SER A 1 153 ? 58.656 35.25 43.75 1 27.91 153 SER A N 1
ATOM 1221 C CA . SER A 1 153 ? 59.219 36.562 44.094 1 27.91 153 SER A CA 1
ATOM 1222 C C . SER A 1 153 ? 58.094 37.562 44.406 1 27.91 153 SER A C 1
ATOM 1224 O O . SER A 1 153 ? 57.094 37.625 43.688 1 27.91 153 SER A O 1
ATOM 1226 N N . ASP A 1 154 ? 58.062 38.062 45.719 1 29.86 154 ASP A N 1
ATOM 1227 C CA . ASP A 1 154 ? 57.25 38.938 46.562 1 29.86 154 ASP A CA 1
ATOM 1228 C C . ASP A 1 154 ? 57.094 40.312 45.938 1 29.86 154 ASP A C 1
ATOM 1230 O O . ASP A 1 154 ? 56.688 41.281 46.594 1 29.86 154 ASP A O 1
ATOM 1234 N N . ASP A 1 155 ? 57.125 40.5 44.688 1 26.52 155 ASP A N 1
ATOM 1235 C CA . ASP A 1 155 ? 57.312 41.906 44.344 1 26.52 155 ASP A CA 1
ATOM 1236 C C . ASP A 1 155 ? 56.156 42.75 44.875 1 26.52 155 ASP A C 1
ATOM 1238 O O . ASP A 1 155 ? 54.969 42.438 44.625 1 26.52 155 ASP A O 1
ATOM 1242 N N . ASN A 1 156 ? 56.469 43.406 46.125 1 28.02 156 ASN A N 1
ATOM 1243 C CA . ASN A 1 156 ? 55.75 44.406 46.906 1 28.02 156 ASN A CA 1
ATOM 1244 C C . ASN A 1 156 ? 55.156 45.531 46.031 1 28.02 156 ASN A C 1
ATOM 1246 O O . ASN A 1 156 ? 55.906 46.281 45.438 1 28.02 156 ASN A O 1
ATOM 1250 N N . ILE A 1 157 ? 54.344 45.219 45.156 1 28.98 157 ILE A N 1
ATOM 1251 C CA . ILE A 1 157 ? 53.812 46.312 44.344 1 28.98 157 ILE A CA 1
ATOM 1252 C C . ILE A 1 157 ? 53.344 47.438 45.281 1 28.98 157 ILE A C 1
ATOM 1254 O O . ILE A 1 157 ? 52.531 47.219 46.156 1 28.98 157 ILE A O 1
ATOM 1258 N N . PRO A 1 158 ? 54.156 48.406 45.406 1 25.86 158 PRO A N 1
ATOM 1259 C CA . PRO A 1 158 ? 54 49.562 46.312 1 25.86 158 PRO A CA 1
ATOM 1260 C C . PRO A 1 158 ? 52.594 50.156 46.281 1 25.86 158 PRO A C 1
ATOM 1262 O O . PRO A 1 158 ? 51.875 49.969 45.312 1 25.86 158 PRO A O 1
ATOM 1265 N N . SER A 1 159 ? 52.062 50.125 47.531 1 26.55 159 SER A N 1
ATOM 1266 C CA . SER A 1 159 ? 50.844 50.688 48.094 1 26.55 159 SER A CA 1
ATOM 1267 C C . SER A 1 159 ? 50.625 52.125 47.656 1 26.55 159 SER A C 1
ATOM 1269 O O . SER A 1 159 ? 51.406 53.031 48 1 26.55 159 SER A O 1
ATOM 1271 N N . LEU A 1 160 ? 50.531 52.344 46.438 1 22.28 160 LEU A N 1
ATOM 1272 C CA . LEU A 1 160 ? 50.438 53.75 46.094 1 22.28 160 LEU A CA 1
ATOM 1273 C C . LEU A 1 160 ? 49.344 54.438 46.969 1 22.28 160 LEU A C 1
ATOM 1275 O O . LEU A 1 160 ? 48.219 53.969 47 1 22.28 160 LEU A O 1
ATOM 1279 N N . SER A 1 161 ? 49.812 55.125 48 1 25.7 161 SER A N 1
ATOM 1280 C CA . SER A 1 161 ? 49.25 56 49.031 1 25.7 161 SER A CA 1
ATOM 1281 C C . SER A 1 161 ? 48.344 57.062 48.438 1 25.7 161 SER A C 1
ATOM 1283 O O . SER A 1 161 ? 48.062 58.062 49.094 1 25.7 161 SER A O 1
ATOM 1285 N N . GLN A 1 162 ? 47.75 56.844 47.25 1 20.42 162 GLN A N 1
ATOM 1286 C CA . GLN A 1 162 ? 47.375 58.156 46.812 1 20.42 162 GLN A CA 1
ATOM 1287 C C . GLN A 1 162 ? 46.5 58.844 47.844 1 20.42 162 GLN A C 1
ATOM 1289 O O . GLN A 1 162 ? 45.594 58.25 48.438 1 20.42 162 GLN A O 1
ATOM 1294 N N . ASN A 1 163 ? 46.906 60.094 48.312 1 21.28 163 ASN A N 1
ATOM 1295 C CA . ASN A 1 163 ? 46.625 61.094 49.312 1 21.28 163 ASN A CA 1
ATOM 1296 C C . ASN A 1 163 ? 45.188 61.625 49.219 1 21.28 163 ASN A C 1
ATOM 1298 O O . ASN A 1 163 ? 44.656 62.188 50.188 1 21.28 163 ASN A O 1
ATOM 1302 N N . ASP A 1 164 ? 44.594 61.656 47.969 1 20.3 164 ASP A N 1
ATOM 1303 C CA . ASP A 1 164 ? 44.125 63.062 47.875 1 20.3 164 ASP A CA 1
ATOM 1304 C C . ASP A 1 164 ? 43.031 63.344 48.906 1 20.3 164 ASP A C 1
ATOM 1306 O O . ASP A 1 164 ? 42.406 62.406 49.438 1 20.3 164 ASP A O 1
ATOM 1310 N N . ASP A 1 165 ? 42.156 64.438 48.594 1 21.11 165 ASP A N 1
ATOM 1311 C CA . ASP A 1 165 ? 41.656 65.688 49.188 1 21.11 165 ASP A CA 1
ATOM 1312 C C . ASP A 1 165 ? 40.344 65.438 49.906 1 21.11 165 ASP A C 1
ATOM 1314 O O . ASP A 1 165 ? 39.562 64.562 49.531 1 21.11 165 ASP A O 1
ATOM 1318 N N . ASP A 1 166 ? 40.156 65.938 51.062 1 21.91 166 ASP A N 1
ATOM 1319 C CA . ASP A 1 166 ? 39.375 66.125 52.281 1 21.91 166 ASP A CA 1
ATOM 1320 C C . ASP A 1 166 ? 38 66.688 51.969 1 21.91 166 ASP A C 1
ATOM 1322 O O . ASP A 1 166 ? 37.281 67.125 52.875 1 21.91 166 ASP A O 1
ATOM 1326 N N . ASP A 1 167 ? 37.531 66.875 50.688 1 18.64 167 ASP A N 1
ATOM 1327 C CA . ASP A 1 167 ? 36.781 68.125 50.781 1 18.64 167 ASP A CA 1
ATOM 1328 C C . ASP A 1 167 ? 35.625 68 51.75 1 18.64 167 ASP A C 1
ATOM 1330 O O . ASP A 1 167 ? 35.25 66.875 52.125 1 18.64 167 ASP A O 1
ATOM 1334 N N . ASP A 1 168 ? 34.344 68.625 51.281 1 18.06 168 ASP A N 1
ATOM 1335 C CA . ASP A 1 168 ? 33.594 69.75 51.75 1 18.06 168 ASP A CA 1
ATOM 1336 C C . ASP A 1 168 ? 32.406 69.312 52.625 1 18.06 168 ASP A C 1
ATOM 1338 O O . ASP A 1 168 ? 32.219 69.875 53.719 1 18.06 168 ASP A O 1
ATOM 1342 N N . ASP A 1 169 ? 31.297 68.812 51.969 1 19.22 169 ASP A N 1
ATOM 1343 C CA . ASP A 1 169 ? 30.062 69.562 52.094 1 19.22 169 ASP A CA 1
ATOM 1344 C C . ASP A 1 169 ? 29.266 69.125 53.312 1 19.22 169 ASP A C 1
ATOM 1346 O O . ASP A 1 169 ? 29.047 67.938 53.5 1 19.22 169 ASP A O 1
ATOM 1350 N N . LYS A 1 170 ? 29.094 70 54.219 1 18.52 170 LYS A N 1
ATOM 1351 C CA . LYS A 1 170 ? 28.438 70.062 55.5 1 18.52 170 LYS A CA 1
ATOM 1352 C C . LYS A 1 170 ? 26.969 69.688 55.406 1 18.52 170 LYS A C 1
ATOM 1354 O O . LYS A 1 170 ? 26.391 69.125 56.344 1 18.52 170 LYS A O 1
ATOM 1359 N N . LYS A 1 171 ? 26.109 70.312 54.375 1 20.58 171 LYS A N 1
ATOM 1360 C CA . LYS A 1 171 ? 25.062 71.125 55 1 20.58 171 LYS A CA 1
ATOM 1361 C C . LYS A 1 171 ? 23.906 70.25 55.438 1 20.58 171 LYS A C 1
ATOM 1363 O O . LYS A 1 171 ? 23.656 69.188 54.875 1 20.58 171 LYS A O 1
ATOM 1368 N N . ASP A 1 172 ? 23.047 70.938 56.219 1 19.5 172 ASP A N 1
ATOM 1369 C CA . ASP A 1 172 ? 22 70.938 57.25 1 19.5 172 ASP A CA 1
ATOM 1370 C C . ASP A 1 172 ? 20.641 70.625 56.625 1 19.5 172 ASP A C 1
ATOM 1372 O O . ASP A 1 172 ? 20.359 70.938 55.5 1 19.5 172 ASP A O 1
ATOM 1376 N N . GLU A 1 173 ? 19.641 70 57.25 1 18.91 173 GLU A N 1
ATOM 1377 C CA . GLU A 1 173 ? 18.422 69.188 57.25 1 18.91 173 GLU A CA 1
ATOM 1378 C C . GLU A 1 173 ? 17.188 70.062 57.25 1 18.91 173 GLU A C 1
ATOM 1380 O O . GLU A 1 173 ? 16.062 69.562 57.125 1 18.91 173 GLU A O 1
ATOM 1385 N N . GLU A 1 174 ? 17.047 71.375 57.312 1 22.17 174 GLU A N 1
ATOM 1386 C CA . GLU A 1 174 ? 15.812 71.688 58 1 22.17 174 GLU A CA 1
ATOM 1387 C C . GLU A 1 174 ? 14.609 71.562 57.094 1 22.17 174 GLU A C 1
ATOM 1389 O O . GLU A 1 174 ? 14.516 72.25 56.062 1 22.17 174 GLU A O 1
ATOM 1394 N N . LYS A 1 175 ? 14.195 70.438 56.594 1 21.38 175 LYS A N 1
ATOM 1395 C CA . LYS A 1 175 ? 12.891 70.5 55.938 1 21.38 175 LYS A CA 1
ATOM 1396 C C . LYS A 1 175 ? 11.859 71.188 56.812 1 21.38 175 LYS A C 1
ATOM 1398 O O . LYS A 1 175 ? 11.844 71 58.031 1 21.38 175 LYS A O 1
ATOM 1403 N N . LYS A 1 176 ? 11.195 72.188 56.312 1 20.61 176 LYS A N 1
ATOM 1404 C CA . LYS A 1 176 ? 10.148 73.188 56.156 1 20.61 176 LYS A CA 1
ATOM 1405 C C . LYS A 1 176 ? 8.773 72.562 56.469 1 20.61 176 LYS A C 1
ATOM 1407 O O . LYS A 1 176 ? 8.328 71.625 55.781 1 20.61 176 LYS A O 1
ATOM 1412 N N . ASP A 1 177 ? 8.25 72.75 57.656 1 24.52 177 ASP A N 1
ATOM 1413 C CA . ASP A 1 177 ? 6.949 72.688 58.312 1 24.52 177 ASP A CA 1
ATOM 1414 C C . ASP A 1 177 ? 5.863 73.375 57.5 1 24.52 177 ASP A C 1
ATOM 1416 O O . ASP A 1 177 ? 4.742 73.562 57.969 1 24.52 177 ASP A O 1
ATOM 1420 N N . GLN A 1 178 ? 5.832 73.812 56.344 1 21.16 178 GLN A N 1
ATOM 1421 C CA . GLN A 1 178 ? 4.711 74.625 55.938 1 21.16 178 GLN A CA 1
ATOM 1422 C C . GLN A 1 178 ? 3.383 73.938 56.125 1 21.16 178 GLN A C 1
ATOM 1424 O O . GLN A 1 178 ? 3.166 72.875 55.531 1 21.16 178 GLN A O 1
ATOM 1429 N N . GLU A 1 179 ? 2.461 74.188 57.156 1 27.02 179 GLU A N 1
ATOM 1430 C CA . GLU A 1 179 ? 1.034 74.125 57.469 1 27.02 179 GLU A CA 1
ATOM 1431 C C . GLU A 1 179 ? 0.2 74.688 56.312 1 27.02 179 GLU A C 1
ATOM 1433 O O . GLU A 1 179 ? -1.015 74.5 56.281 1 27.02 179 GLU A O 1
ATOM 1438 N N . LYS A 1 180 ? 0.218 74.875 55.156 1 22.3 180 LYS A N 1
ATOM 1439 C CA . LYS A 1 180 ? -1.091 75.188 54.562 1 22.3 180 LYS A CA 1
ATOM 1440 C C . LYS A 1 180 ? -2.037 73.938 54.719 1 22.3 180 LYS A C 1
ATOM 1442 O O . LYS A 1 180 ? -1.612 72.812 54.625 1 22.3 180 LYS A O 1
ATOM 1447 N N . MET B 1 1 ? -32.688 -1.356 -17.266 1 26.42 1 MET B N 1
ATOM 1448 C CA . MET B 1 1 ? -31.828 -2.004 -16.266 1 26.42 1 MET B CA 1
ATOM 1449 C C . MET B 1 1 ? -30.375 -1.583 -16.422 1 26.42 1 MET B C 1
ATOM 1451 O O . MET B 1 1 ? -29.828 -1.624 -17.531 1 26.42 1 MET B O 1
ATOM 1455 N N . ALA B 1 2 ? -29.719 -0.583 -15.906 1 35.81 2 ALA B N 1
ATOM 1456 C CA . ALA B 1 2 ? -28.5 0.049 -16.391 1 35.81 2 ALA B CA 1
ATOM 1457 C C . ALA B 1 2 ? -27.438 -0.996 -16.734 1 35.81 2 ALA B C 1
ATOM 1459 O O . ALA B 1 2 ? -27.281 -1.989 -16.016 1 35.81 2 ALA B O 1
ATOM 1460 N N . PRO B 1 3 ? -26.891 -1.305 -17.75 1 40.47 3 PRO B N 1
ATOM 1461 C CA . PRO B 1 3 ? -26.047 -2.451 -18.109 1 40.47 3 PRO B CA 1
ATOM 1462 C C . PRO B 1 3 ? -24.922 -2.668 -17.109 1 40.47 3 PRO B C 1
ATOM 1464 O O . PRO B 1 3 ? -24.125 -1.753 -16.859 1 40.47 3 PRO B O 1
ATOM 1467 N N . THR B 1 4 ? -24.922 -3.119 -15.82 1 47.41 4 THR B N 1
ATOM 1468 C CA . THR B 1 4 ? -24 -3.32 -14.711 1 47.41 4 THR B CA 1
ATOM 1469 C C . THR B 1 4 ? -22.625 -3.777 -15.219 1 47.41 4 THR B C 1
ATOM 1471 O O . THR B 1 4 ? -22.484 -4.895 -15.711 1 47.41 4 THR B O 1
ATOM 1474 N N . ALA B 1 5 ? -21.906 -3.057 -15.977 1 60.5 5 ALA B N 1
ATOM 1475 C CA . ALA B 1 5 ? -20.719 -3.469 -16.703 1 60.5 5 ALA B CA 1
ATOM 1476 C C . ALA B 1 5 ? -19.875 -4.445 -15.891 1 60.5 5 ALA B C 1
ATOM 1478 O O . ALA B 1 5 ? -19.781 -4.316 -14.672 1 60.5 5 ALA B O 1
ATOM 1479 N N . GLY B 1 6 ? -19.891 -5.734 -16.172 1 86.38 6 GLY B N 1
ATOM 1480 C CA . GLY B 1 6 ? -19.297 -6.898 -15.539 1 86.38 6 GLY B CA 1
ATOM 1481 C C . GLY B 1 6 ? -17.828 -6.711 -15.188 1 86.38 6 GLY B C 1
ATOM 1482 O O . GLY B 1 6 ? -17.172 -5.805 -15.711 1 86.38 6 GLY B O 1
ATOM 1483 N N . THR B 1 7 ? -17.5 -7.02 -13.93 1 95.44 7 THR B N 1
ATOM 1484 C CA . THR B 1 7 ? -16.109 -6.996 -13.5 1 95.44 7 THR B CA 1
ATOM 1485 C C . THR B 1 7 ? -15.359 -8.227 -14.016 1 95.44 7 THR B C 1
ATOM 1487 O O . THR B 1 7 ? -15.961 -9.289 -14.211 1 95.44 7 THR B O 1
ATOM 1490 N N . VAL B 1 8 ? -14.133 -8.023 -14.5 1 97.19 8 VAL B N 1
ATOM 1491 C CA . VAL B 1 8 ? -13.273 -9.125 -14.914 1 97.19 8 VAL B CA 1
ATOM 1492 C C . VAL B 1 8 ? -12.016 -9.148 -14.055 1 97.19 8 VAL B C 1
ATOM 1494 O O . VAL B 1 8 ? -11.594 -8.117 -13.523 1 97.19 8 VAL B O 1
ATOM 1497 N N . PRO B 1 9 ? -11.438 -10.344 -13.805 1 98.25 9 PRO B N 1
ATOM 1498 C CA . PRO B 1 9 ? -10.141 -10.328 -13.109 1 98.25 9 PRO B CA 1
ATOM 1499 C C . PRO B 1 9 ? -9.047 -9.641 -13.922 1 98.25 9 PRO B C 1
ATOM 1501 O O . PRO B 1 9 ? -8.992 -9.789 -15.141 1 98.25 9 PRO B O 1
ATOM 1504 N N . PRO B 1 10 ? -8.242 -8.852 -13.32 1 98.44 10 PRO B N 1
ATOM 1505 C CA . PRO B 1 10 ? -7.102 -8.273 -14.023 1 98.44 10 PRO B CA 1
ATOM 1506 C C . PRO B 1 10 ? -5.984 -9.289 -14.273 1 98.44 10 PRO B C 1
ATOM 1508 O O . PRO B 1 10 ? -5.934 -10.328 -13.617 1 98.44 10 PRO B O 1
ATOM 1511 N N . PRO B 1 11 ? -5.125 -9.016 -15.266 1 98.44 11 PRO B N 1
ATOM 1512 C CA . PRO B 1 11 ? -3.922 -9.844 -15.383 1 98.44 11 PRO B CA 1
ATOM 1513 C C . PRO B 1 11 ? -3.01 -9.734 -14.164 1 98.44 11 PRO B C 1
ATOM 1515 O O . PRO B 1 11 ? -2.754 -8.633 -13.68 1 98.44 11 PRO B O 1
ATOM 1518 N N . ILE B 1 12 ? -2.586 -10.867 -13.641 1 98.5 12 ILE B N 1
ATOM 1519 C CA . ILE B 1 12 ? -1.802 -10.883 -12.406 1 98.5 12 ILE B CA 1
ATOM 1520 C C . ILE B 1 12 ? -0.563 -11.758 -12.602 1 98.5 12 ILE B C 1
ATOM 1522 O O . ILE B 1 12 ? -0.643 -12.844 -13.188 1 98.5 12 ILE B O 1
ATOM 1526 N N . SER B 1 13 ? 0.556 -11.266 -12.211 1 97.94 13 SER B N 1
ATOM 1527 C CA . SER B 1 13 ? 1.771 -12.062 -12.078 1 97.94 13 SER B CA 1
ATOM 1528 C C . SER B 1 13 ? 2.186 -12.195 -10.617 1 97.94 13 SER B C 1
ATOM 1530 O O . SER B 1 13 ? 1.841 -11.344 -9.789 1 97.94 13 SER B O 1
ATOM 1532 N N . TRP B 1 14 ? 2.957 -13.234 -10.32 1 97.94 14 TRP B N 1
ATOM 1533 C CA . TRP B 1 14 ? 3.426 -13.391 -8.945 1 97.94 14 TRP B CA 1
ATOM 1534 C C . TRP B 1 14 ? 4.793 -14.07 -8.914 1 97.94 14 TRP B C 1
ATOM 1536 O O . TRP B 1 14 ? 5.191 -14.727 -9.875 1 97.94 14 TRP B O 1
ATOM 1546 N N . ALA B 1 15 ? 5.488 -13.82 -7.855 1 97.56 15 ALA B N 1
ATOM 1547 C CA . ALA B 1 15 ? 6.781 -14.43 -7.547 1 97.56 15 ALA B CA 1
ATOM 1548 C C . ALA B 1 15 ? 6.945 -14.641 -6.047 1 97.56 15 ALA B C 1
ATOM 1550 O O . ALA B 1 15 ? 6.062 -14.289 -5.262 1 97.56 15 ALA B O 1
ATOM 1551 N N . GLN B 1 16 ? 7.965 -15.281 -5.691 1 95.94 16 GLN B N 1
ATOM 1552 C CA . GLN B 1 16 ? 8.148 -15.508 -4.262 1 95.94 16 GLN B CA 1
ATOM 1553 C C . GLN B 1 16 ? 9.625 -15.562 -3.896 1 95.94 16 GLN B C 1
ATOM 1555 O O . GLN B 1 16 ? 10.477 -15.773 -4.762 1 95.94 16 GLN B O 1
ATOM 1560 N N . ARG B 1 17 ? 9.859 -15.281 -2.754 1 94.5 17 ARG B N 1
ATOM 1561 C CA . ARG B 1 17 ? 11.086 -15.602 -2.037 1 94.5 17 ARG B CA 1
ATOM 1562 C C . ARG B 1 17 ? 10.812 -16.578 -0.9 1 94.5 17 ARG B C 1
ATOM 1564 O O . ARG B 1 17 ? 9.711 -17.109 -0.781 1 94.5 17 ARG B O 1
ATOM 1571 N N . SER B 1 18 ? 11.898 -16.906 -0.236 1 93.25 18 SER B N 1
ATOM 1572 C CA . SER B 1 18 ? 11.719 -17.859 0.844 1 93.25 18 SER B CA 1
ATOM 1573 C C . SER B 1 18 ? 10.695 -17.375 1.856 1 93.25 18 SER B C 1
ATOM 1575 O O . SER B 1 18 ? 9.906 -18.172 2.381 1 93.25 18 SER B O 1
ATOM 1577 N N . ASP B 1 19 ? 10.602 -16.094 2.078 1 95.5 19 ASP B N 1
ATOM 1578 C CA . ASP B 1 19 ? 9.82 -15.609 3.213 1 95.5 19 ASP B CA 1
ATOM 1579 C C . ASP B 1 19 ? 8.664 -14.719 2.744 1 95.5 19 ASP B C 1
ATOM 1581 O O . ASP B 1 19 ? 7.809 -14.336 3.541 1 95.5 19 ASP B O 1
ATOM 1585 N N . LEU B 1 20 ? 8.625 -14.375 1.479 1 95.94 20 LEU B N 1
ATOM 1586 C CA . LEU B 1 20 ? 7.59 -13.43 1.078 1 95.94 20 LEU B CA 1
ATOM 1587 C C . LEU B 1 20 ? 7.09 -13.742 -0.33 1 95.94 20 LEU B C 1
ATOM 1589 O O . LEU B 1 20 ? 7.703 -14.531 -1.053 1 95.94 20 LEU B O 1
ATOM 1593 N N . LEU B 1 21 ? 5.891 -13.188 -0.675 1 97.12 21 LEU B N 1
ATOM 1594 C CA . LEU B 1 21 ? 5.246 -13.234 -1.983 1 97.12 21 LEU B CA 1
ATOM 1595 C C . LEU B 1 21 ? 5.238 -11.859 -2.635 1 97.12 21 LEU B C 1
ATOM 1597 O O . LEU B 1 21 ? 5.027 -10.852 -1.958 1 97.12 21 LEU B O 1
ATOM 1601 N N . TYR B 1 22 ? 5.473 -11.812 -3.916 1 97.62 22 TYR B N 1
ATOM 1602 C CA . TYR B 1 22 ? 5.141 -10.664 -4.758 1 97.62 22 TYR B CA 1
ATOM 1603 C C . TYR B 1 22 ? 3.873 -10.938 -5.562 1 97.62 22 TYR B C 1
ATOM 1605 O O . TYR B 1 22 ? 3.762 -11.961 -6.238 1 97.62 22 TYR B O 1
ATOM 1613 N N . VAL B 1 23 ? 2.9 -10.109 -5.453 1 98.5 23 VAL B N 1
ATOM 1614 C CA . VAL B 1 23 ? 1.697 -10.141 -6.277 1 98.5 23 VAL B CA 1
ATOM 1615 C C . VAL B 1 23 ? 1.593 -8.852 -7.094 1 98.5 23 VAL B C 1
ATOM 1617 O O . VAL B 1 23 ? 1.562 -7.758 -6.531 1 98.5 23 VAL B O 1
ATOM 1620 N N . ILE B 1 24 ? 1.512 -8.93 -8.391 1 97.94 24 ILE B N 1
ATOM 1621 C CA . ILE B 1 24 ? 1.574 -7.762 -9.258 1 97.94 24 ILE B CA 1
ATOM 1622 C C . ILE B 1 24 ? 0.315 -7.688 -10.117 1 97.94 24 ILE B C 1
ATOM 1624 O O . ILE B 1 24 ? 0.025 -8.609 -10.883 1 97.94 24 ILE B O 1
ATOM 1628 N N . ILE B 1 25 ? -0.502 -6.656 -9.945 1 98.31 25 ILE B N 1
ATOM 1629 C CA . ILE B 1 25 ? -1.557 -6.336 -10.898 1 98.31 25 ILE B CA 1
ATOM 1630 C C . ILE B 1 25 ? -0.949 -5.688 -12.141 1 98.31 25 ILE B C 1
ATOM 1632 O O . ILE B 1 25 ? -0.478 -4.551 -12.094 1 98.31 25 ILE B O 1
ATOM 1636 N N . ASP B 1 26 ? -1.008 -6.395 -13.273 1 97.25 26 ASP B N 1
ATOM 1637 C CA . ASP B 1 26 ? -0.226 -6.023 -14.453 1 97.25 26 ASP B CA 1
ATOM 1638 C C . ASP B 1 26 ? -1.022 -5.105 -15.375 1 97.25 26 ASP B C 1
ATOM 1640 O O . ASP B 1 26 ? -1.071 -5.328 -16.578 1 97.25 26 ASP B O 1
ATOM 1644 N N . VAL B 1 27 ? -1.698 -4.137 -14.867 1 97.12 27 VAL B N 1
ATOM 1645 C CA . VAL B 1 27 ? -2.449 -3.137 -15.617 1 97.12 27 VAL B CA 1
ATOM 1646 C C . VAL B 1 27 ? -2.502 -1.831 -14.828 1 97.12 27 VAL B C 1
ATOM 1648 O O . VAL B 1 27 ? -2.5 -1.845 -13.594 1 97.12 27 VAL B O 1
ATOM 1651 N N . GLU B 1 28 ? -2.496 -0.755 -15.531 1 96.62 28 GLU B N 1
ATOM 1652 C CA . GLU B 1 28 ? -2.668 0.548 -14.891 1 96.62 28 GLU B CA 1
ATOM 1653 C C . GLU B 1 28 ? -4.102 0.743 -14.414 1 96.62 28 GLU B C 1
ATOM 1655 O O . GLU B 1 28 ? -5.051 0.562 -15.18 1 96.62 28 GLU B O 1
ATOM 1660 N N . CYS B 1 29 ? -4.242 1.14 -13.078 1 96.06 29 CYS B N 1
ATOM 1661 C CA . CYS B 1 29 ? -5.586 1.206 -12.516 1 96.06 29 CYS B CA 1
ATOM 1662 C C . CYS B 1 29 ? -5.801 2.52 -11.773 1 96.06 29 CYS B C 1
ATOM 1664 O O . CYS B 1 29 ? -4.84 3.154 -11.328 1 96.06 29 CYS B O 1
ATOM 1666 N N . LYS B 1 30 ? -7.047 2.912 -11.703 1 92.5 30 LYS B N 1
ATOM 1667 C CA . LYS B 1 30 ? -7.539 3.971 -10.82 1 92.5 30 LYS B CA 1
ATOM 1668 C C . LYS B 1 30 ? -8.641 3.453 -9.906 1 92.5 30 LYS B C 1
ATOM 1670 O O . LYS B 1 30 ? -9.055 2.295 -10.016 1 92.5 30 LYS B O 1
ATOM 1675 N N . ASP B 1 31 ? -9.039 4.301 -8.812 1 93.25 31 ASP B N 1
ATOM 1676 C CA . ASP B 1 31 ? -10.07 3.928 -7.855 1 93.25 31 ASP B CA 1
ATOM 1677 C C . ASP B 1 31 ? -9.766 2.576 -7.219 1 93.25 31 ASP B C 1
ATOM 1679 O O . ASP B 1 31 ? -10.625 1.69 -7.184 1 93.25 31 ASP B O 1
ATOM 1683 N N . ILE B 1 32 ? -8.609 2.432 -6.715 1 95.56 32 ILE B N 1
ATOM 1684 C CA . ILE B 1 32 ? -8.047 1.153 -6.281 1 95.56 32 ILE B CA 1
ATOM 1685 C C . ILE B 1 32 ? -8.453 0.882 -4.832 1 95.56 32 ILE B C 1
ATOM 1687 O O . ILE B 1 32 ? -8.367 1.771 -3.982 1 95.56 32 ILE B O 1
ATOM 1691 N N . GLU B 1 33 ? -8.922 -0.318 -4.559 1 95.19 33 GLU B N 1
ATOM 1692 C CA . GLU B 1 33 ? -9.156 -0.889 -3.234 1 95.19 33 GLU B CA 1
ATOM 1693 C C . GLU B 1 33 ? -8.57 -2.295 -3.129 1 95.19 33 GLU B C 1
ATOM 1695 O O . GLU B 1 33 ? -8.695 -3.096 -4.059 1 95.19 33 GLU B O 1
ATOM 1700 N N . HIS B 1 34 ? -7.965 -2.561 -2.033 1 96.94 34 HIS B N 1
ATOM 1701 C CA . HIS B 1 34 ? -7.457 -3.912 -1.821 1 96.94 34 HIS B CA 1
ATOM 1702 C C . HIS B 1 34 ? -7.445 -4.27 -0.339 1 96.94 34 HIS B C 1
ATOM 1704 O O . HIS B 1 34 ? -7.527 -3.387 0.518 1 96.94 34 HIS B O 1
ATOM 1710 N N . LYS B 1 35 ? -7.355 -5.598 -0.058 1 96.69 35 LYS B N 1
ATOM 1711 C CA . LYS B 1 35 ? -7.312 -6.133 1.3 1 96.69 35 LYS B CA 1
ATOM 1712 C C . LYS B 1 35 ? -6.582 -7.469 1.341 1 96.69 35 LYS B C 1
ATOM 1714 O O . LYS B 1 35 ? -6.785 -8.32 0.472 1 96.69 35 LYS B O 1
ATOM 1719 N N . VAL B 1 36 ? -5.715 -7.629 2.357 1 97.38 36 VAL B N 1
ATOM 1720 C CA . VAL B 1 36 ? -5.027 -8.898 2.59 1 97.38 36 VAL B CA 1
ATOM 1721 C C . VAL B 1 36 ? -5.438 -9.461 3.947 1 97.38 36 VAL B C 1
ATOM 1723 O O . VAL B 1 36 ? -5.418 -8.75 4.953 1 97.38 36 VAL B O 1
ATOM 1726 N N . THR B 1 37 ? -5.902 -10.602 3.969 1 96.12 37 THR B N 1
ATOM 1727 C CA . THR B 1 37 ? -6.125 -11.383 5.176 1 96.12 37 THR B CA 1
ATOM 1728 C C . THR B 1 37 ? -5.133 -12.547 5.262 1 96.12 37 THR B C 1
ATOM 1730 O O . THR B 1 37 ? -4.277 -12.695 4.387 1 96.12 37 THR B O 1
ATOM 1733 N N . GLU B 1 38 ? -5.281 -13.344 6.301 1 96.88 38 GLU B N 1
ATOM 1734 C CA . GLU B 1 38 ? -4.371 -14.469 6.469 1 96.88 38 GLU B CA 1
ATOM 1735 C C . GLU B 1 38 ? -4.477 -15.445 5.301 1 96.88 38 GLU B C 1
ATOM 1737 O O . GLU B 1 38 ? -3.504 -16.125 4.953 1 96.88 38 GLU B O 1
ATOM 1742 N N . ASN B 1 39 ? -5.637 -15.445 4.586 1 97.88 39 ASN B N 1
ATOM 1743 C CA . ASN B 1 39 ? -5.832 -16.516 3.611 1 97.88 39 ASN B CA 1
ATOM 1744 C C . ASN B 1 39 ? -6.246 -15.961 2.248 1 97.88 39 ASN B C 1
ATOM 1746 O O . ASN B 1 39 ? -6.332 -16.703 1.272 1 97.88 39 ASN B O 1
ATOM 1750 N N . ASN B 1 40 ? -6.449 -14.688 2.205 1 97.62 40 ASN B N 1
ATOM 1751 C CA . ASN B 1 40 ? -7.008 -14.172 0.961 1 97.62 40 ASN B CA 1
ATOM 1752 C C . ASN B 1 40 ? -6.418 -12.805 0.611 1 97.62 40 ASN B C 1
ATOM 1754 O O . ASN B 1 40 ? -5.941 -12.086 1.491 1 97.62 40 ASN B O 1
ATOM 1758 N N . PHE B 1 41 ? -6.395 -12.539 -0.611 1 98.44 41 PHE B N 1
ATOM 1759 C CA . PHE B 1 41 ? -6.117 -11.227 -1.194 1 98.44 41 PHE B CA 1
ATOM 1760 C C . PHE B 1 41 ? -7.285 -10.773 -2.062 1 98.44 41 PHE B C 1
ATOM 1762 O O . PHE B 1 41 ? -7.75 -11.516 -2.93 1 98.44 41 PHE B O 1
ATOM 1769 N N . THR B 1 42 ? -7.828 -9.562 -1.901 1 98.38 42 THR B N 1
ATOM 1770 C CA . THR B 1 42 ? -8.883 -8.992 -2.729 1 98.38 42 THR B CA 1
ATOM 1771 C C . THR B 1 42 ? -8.43 -7.676 -3.355 1 98.38 42 THR B C 1
ATOM 1773 O O . THR B 1 42 ? -7.715 -6.895 -2.727 1 98.38 42 THR B O 1
ATOM 1776 N N . PHE B 1 43 ? -8.883 -7.422 -4.535 1 98.38 43 PHE B N 1
ATOM 1777 C CA . PHE B 1 43 ? -8.523 -6.215 -5.273 1 98.38 43 PHE B CA 1
ATOM 1778 C C . PHE B 1 43 ? -9.688 -5.75 -6.145 1 98.38 43 PHE B C 1
ATOM 1780 O O . PHE B 1 43 ? -10.367 -6.566 -6.773 1 98.38 43 PHE B O 1
ATOM 1787 N N . LYS B 1 44 ? -9.906 -4.469 -6.168 1 97.5 44 LYS B N 1
ATOM 1788 C CA . LYS B 1 44 ? -10.828 -3.787 -7.074 1 97.5 44 LYS B CA 1
ATOM 1789 C C . LYS B 1 44 ? -10.172 -2.555 -7.695 1 97.5 44 LYS B C 1
ATOM 1791 O O . LYS B 1 44 ? -9.445 -1.823 -7.02 1 97.5 44 LYS B O 1
ATOM 1796 N N . GLY B 1 45 ? -10.406 -2.342 -8.945 1 96.5 45 GLY B N 1
ATOM 1797 C CA . GLY B 1 45 ? -9.922 -1.162 -9.648 1 96.5 45 GLY B CA 1
ATOM 1798 C C . GLY B 1 45 ? -10.547 -0.975 -11.016 1 96.5 45 GLY B C 1
ATOM 1799 O O . GLY B 1 45 ? -11.344 -1.806 -11.461 1 96.5 45 GLY B O 1
ATOM 1800 N N . THR B 1 46 ? -10.266 0.134 -11.57 1 96.56 46 THR B N 1
ATOM 1801 C CA . THR B 1 46 ? -10.727 0.476 -12.914 1 96.56 46 THR B CA 1
ATOM 1802 C C . THR B 1 46 ? -9.555 0.777 -13.836 1 96.56 46 THR B C 1
ATOM 1804 O O . THR B 1 46 ? -8.578 1.417 -13.422 1 96.56 46 THR B O 1
ATOM 1807 N N . A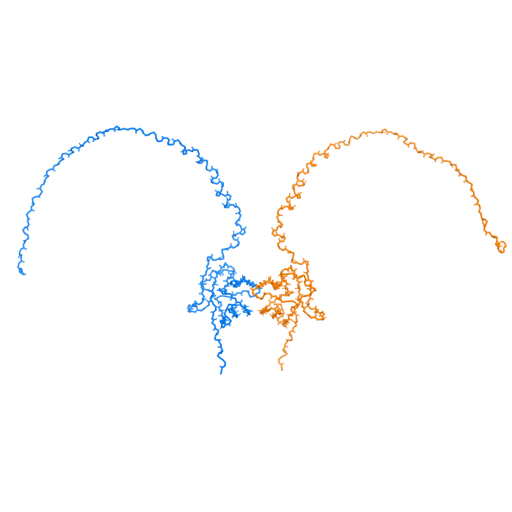SN B 1 47 ? -9.672 0.245 -15.016 1 96.44 47 ASN B N 1
ATOM 1808 C CA . ASN B 1 47 ? -8.625 0.552 -15.984 1 96.44 47 ASN B CA 1
ATOM 1809 C C . ASN B 1 47 ? -8.414 2.057 -16.125 1 96.44 47 ASN B C 1
ATOM 1811 O O . ASN B 1 47 ? -9.375 2.816 -16.234 1 96.44 47 ASN B O 1
ATOM 1815 N N . ALA B 1 48 ? -7.184 2.49 -16.094 1 93.19 48 ALA B N 1
ATOM 1816 C CA . ALA B 1 48 ? -6.879 3.918 -16.094 1 93.19 48 ALA B CA 1
ATOM 1817 C C . ALA B 1 48 ? -7.211 4.543 -17.438 1 93.19 48 ALA B C 1
ATOM 1819 O O . ALA B 1 48 ? -7.566 5.723 -17.516 1 93.19 48 ALA B O 1
ATOM 1820 N N . LEU B 1 49 ? -7.105 3.795 -18.547 1 91.81 49 LEU B N 1
ATOM 1821 C CA . LEU B 1 49 ? -7.273 4.316 -19.891 1 91.81 49 LEU B CA 1
ATOM 1822 C C . LEU B 1 49 ? -8.68 4.051 -20.406 1 91.81 49 LEU B C 1
ATOM 1824 O O . LEU B 1 49 ? -9.133 4.699 -21.359 1 91.81 49 LEU B O 1
ATOM 1828 N N . ASP B 1 50 ? -9.367 3.051 -19.906 1 94 50 ASP B N 1
ATOM 1829 C CA . ASP B 1 50 ? -10.711 2.658 -20.328 1 94 50 ASP B CA 1
ATOM 1830 C C . ASP B 1 50 ? -11.625 2.455 -19.125 1 94 50 ASP B C 1
ATOM 1832 O O . ASP B 1 50 ? -11.727 1.345 -18.594 1 94 50 ASP B O 1
ATOM 1836 N N . ALA B 1 51 ? -12.352 3.393 -18.75 1 90.62 51 ALA B N 1
ATOM 1837 C CA . ALA B 1 51 ? -13.164 3.414 -17.531 1 90.62 51 ALA B CA 1
ATOM 1838 C C . ALA B 1 51 ? -14.266 2.361 -17.594 1 90.62 51 ALA B C 1
ATOM 1840 O O . ALA B 1 51 ? -14.891 2.047 -16.578 1 90.62 51 ALA B O 1
ATOM 1841 N N . THR B 1 52 ? -14.531 1.824 -18.719 1 94.31 52 THR B N 1
ATOM 1842 C CA . THR B 1 52 ? -15.57 0.811 -18.844 1 94.31 52 THR B CA 1
ATOM 1843 C C . THR B 1 52 ? -15.062 -0.548 -18.375 1 94.31 52 THR B C 1
ATOM 1845 O O . THR B 1 52 ? -15.852 -1.457 -18.109 1 94.31 52 THR B O 1
ATOM 1848 N N . LYS B 1 53 ? -13.789 -0.659 -18.328 1 96 53 LYS B N 1
ATOM 1849 C CA . LYS B 1 53 ? -13.195 -1.914 -17.891 1 96 53 LYS B CA 1
ATOM 1850 C C . LYS B 1 53 ? -12.953 -1.908 -16.375 1 96 53 LYS B C 1
ATOM 1852 O O . LYS B 1 53 ? -12.023 -1.261 -15.898 1 96 53 LYS B O 1
ATOM 1857 N N . LYS B 1 54 ? -13.742 -2.617 -15.648 1 97.44 54 LYS B N 1
ATOM 1858 C CA . LYS B 1 54 ? -13.648 -2.723 -14.195 1 97.44 54 LYS B CA 1
ATOM 1859 C C . LYS B 1 54 ? -13.055 -4.066 -13.773 1 97.44 54 LYS B C 1
ATOM 1861 O O . LYS B 1 54 ? -13.383 -5.102 -14.359 1 97.44 54 LYS B O 1
ATOM 1866 N N . TYR B 1 55 ? -12.172 -4.008 -12.805 1 98.25 55 TYR B N 1
ATOM 1867 C CA . TYR B 1 55 ? -11.461 -5.195 -12.344 1 98.25 55 TYR B CA 1
ATOM 1868 C C . TYR B 1 55 ? -11.898 -5.582 -10.938 1 98.25 55 TYR B C 1
ATOM 1870 O O . TYR B 1 55 ? -12.109 -4.715 -10.086 1 98.25 55 TYR B O 1
ATOM 1878 N N . GLU B 1 56 ? -12.055 -6.824 -10.703 1 98.25 56 GLU B N 1
ATOM 1879 C CA . GLU B 1 56 ? -12.258 -7.402 -9.375 1 98.25 56 GLU B CA 1
ATOM 1880 C C . GLU B 1 56 ? -11.695 -8.82 -9.305 1 98.25 56 GLU B C 1
ATOM 1882 O O . GLU B 1 56 ? -11.844 -9.602 -10.242 1 98.25 56 GLU B O 1
ATOM 1887 N N . VAL B 1 57 ? -11.031 -9.125 -8.18 1 98.5 57 VAL B N 1
ATOM 1888 C CA . VAL B 1 57 ? -10.484 -10.469 -8.047 1 98.5 57 VAL B CA 1
ATOM 1889 C C . VAL B 1 57 ? -10.32 -10.82 -6.57 1 98.5 57 VAL B C 1
ATOM 1891 O O . VAL B 1 57 ? -10.016 -9.953 -5.754 1 98.5 57 VAL B O 1
ATOM 1894 N N . THR B 1 58 ? -10.586 -11.977 -6.207 1 98.56 58 THR B N 1
ATOM 1895 C CA . THR B 1 58 ? -10.242 -12.578 -4.922 1 98.56 58 THR B CA 1
ATOM 1896 C C . THR B 1 58 ? -9.336 -13.789 -5.117 1 98.56 58 THR B C 1
ATOM 1898 O O . THR B 1 58 ? -9.664 -14.703 -5.879 1 98.56 58 THR B O 1
ATOM 1901 N N . LEU B 1 59 ? -8.18 -13.758 -4.543 1 98.75 59 LEU B N 1
ATOM 1902 C CA . LEU B 1 59 ? -7.246 -14.875 -4.547 1 98.75 59 LEU B CA 1
ATOM 1903 C C . LEU B 1 59 ? -7.227 -15.57 -3.195 1 98.75 59 LEU B C 1
ATOM 1905 O O . LEU B 1 59 ? -7.105 -14.922 -2.154 1 98.75 59 LEU B O 1
ATOM 1909 N N . ASN B 1 60 ? -7.348 -16.859 -3.227 1 98.69 60 ASN B N 1
ATOM 1910 C CA . ASN B 1 60 ? -7.195 -17.656 -2.023 1 98.69 60 ASN B CA 1
ATOM 1911 C C . ASN B 1 60 ? -5.824 -18.328 -1.959 1 98.69 60 ASN B C 1
ATOM 1913 O O . ASN B 1 60 ? -5.523 -19.219 -2.758 1 98.69 60 ASN B O 1
ATOM 1917 N N . PHE B 1 61 ? -5.047 -17.969 -1.026 1 98.5 61 PHE B N 1
ATOM 1918 C CA . PHE B 1 61 ? -3.645 -18.375 -0.967 1 98.5 61 PHE B CA 1
ATOM 1919 C C . PHE B 1 61 ? -3.518 -19.859 -0.712 1 98.5 61 PHE B C 1
ATOM 1921 O O . PHE B 1 61 ? -4.355 -20.453 -0.029 1 98.5 61 PHE B O 1
ATOM 1928 N N . LEU B 1 62 ? -2.457 -20.453 -1.173 1 98.06 62 LEU B N 1
ATOM 1929 C CA . LEU B 1 62 ? -2.133 -21.859 -0.934 1 98.06 62 LEU B CA 1
ATOM 1930 C C . LEU B 1 62 ? -1.896 -22.109 0.551 1 98.06 62 LEU B C 1
ATOM 1932 O O . LEU B 1 62 ? -2.381 -23.109 1.098 1 98.06 62 LEU B O 1
ATOM 1936 N N . ASN B 1 63 ? -1.098 -21.219 1.188 1 98 63 ASN B N 1
ATOM 1937 C CA . ASN B 1 63 ? -0.776 -21.234 2.611 1 98 63 ASN B CA 1
ATOM 1938 C C . ASN B 1 63 ? -0.992 -19.875 3.246 1 98 63 ASN B C 1
ATOM 1940 O O . ASN B 1 63 ? -1.079 -18.859 2.545 1 98 63 ASN B O 1
ATOM 1944 N N . PRO B 1 64 ? -1.077 -19.781 4.516 1 98 64 PRO B N 1
ATOM 1945 C CA . PRO B 1 64 ? -1.352 -18.516 5.188 1 98 64 PRO B CA 1
ATOM 1946 C C . PRO B 1 64 ? -0.23 -17.484 5 1 98 64 PRO B C 1
ATOM 1948 O O . PRO B 1 64 ? 0.938 -17.875 4.875 1 98 64 PRO B O 1
ATOM 1951 N N . VAL B 1 65 ? -0.631 -16.219 5.023 1 97.56 65 VAL B N 1
ATOM 1952 C CA . VAL B 1 65 ? 0.311 -15.109 4.949 1 97.56 65 VAL B CA 1
ATOM 1953 C C . VAL B 1 65 ? 0.185 -14.242 6.195 1 97.56 65 VAL B C 1
ATOM 1955 O O . VAL B 1 65 ? -0.688 -14.469 7.035 1 97.56 65 VAL B O 1
ATOM 1958 N N . ASN B 1 66 ? 1.115 -13.305 6.367 1 95.44 66 ASN B N 1
ATOM 1959 C CA . ASN B 1 66 ? 1.07 -12.32 7.449 1 95.44 66 ASN B CA 1
ATOM 1960 C C . ASN B 1 66 ? 0.396 -11.031 7.004 1 95.44 66 ASN B C 1
ATOM 1962 O O . ASN B 1 66 ? 1.016 -10.203 6.332 1 95.44 66 ASN B O 1
ATOM 1966 N N . PRO B 1 67 ? -0.786 -10.742 7.32 1 94.75 67 PRO B N 1
ATOM 1967 C CA . PRO B 1 67 ? -1.512 -9.555 6.848 1 94.75 67 PRO B CA 1
ATOM 1968 C C . PRO B 1 67 ? -1.001 -8.266 7.477 1 94.75 67 PRO B C 1
ATOM 1970 O O . PRO B 1 67 ? -1.374 -7.172 7.039 1 94.75 67 PRO B O 1
ATOM 1973 N N . GLU B 1 68 ? -0.178 -8.305 8.508 1 91.81 68 GLU B N 1
ATOM 1974 C CA . GLU B 1 68 ? 0.296 -7.129 9.227 1 91.81 68 GLU B CA 1
ATOM 1975 C C . GLU B 1 68 ? 1.578 -6.582 8.602 1 91.81 68 GLU B C 1
ATOM 1977 O O . GLU B 1 68 ? 2.078 -5.531 9.023 1 91.81 68 GLU B O 1
ATOM 1982 N N . LYS B 1 69 ? 2.062 -7.254 7.676 1 92 69 LYS B N 1
ATOM 1983 C CA . LYS B 1 69 ? 3.254 -6.816 6.953 1 92 69 LYS B CA 1
ATOM 1984 C C . LYS B 1 69 ? 3.02 -6.836 5.445 1 92 69 LYS B C 1
ATOM 1986 O O . LYS B 1 69 ? 3.469 -7.75 4.754 1 92 69 LYS B O 1
ATOM 1991 N N . VAL B 1 70 ? 2.291 -5.895 4.934 1 96.25 70 VAL B N 1
ATOM 1992 C CA . VAL B 1 70 ? 1.957 -5.801 3.516 1 96.25 70 VAL B CA 1
ATOM 1993 C C . VAL B 1 70 ? 2.398 -4.445 2.969 1 96.25 70 VAL B C 1
ATOM 1995 O O . VAL B 1 70 ? 2.152 -3.408 3.59 1 96.25 70 VAL B O 1
ATOM 1998 N N . THR B 1 71 ? 3.127 -4.445 1.894 1 96.81 71 THR B N 1
ATOM 1999 C CA . THR B 1 71 ? 3.52 -3.232 1.186 1 96.81 71 THR B CA 1
ATOM 2000 C C . THR B 1 71 ? 2.912 -3.201 -0.214 1 96.81 71 THR B C 1
ATOM 2002 O O . THR B 1 71 ? 2.902 -4.215 -0.915 1 96.81 71 THR B O 1
ATOM 2005 N N . SER B 1 72 ? 2.289 -2.098 -0.607 1 97.56 72 SER B N 1
ATOM 2006 C CA . SER B 1 72 ? 1.789 -1.895 -1.964 1 97.56 72 SER B CA 1
ATOM 2007 C C . SER B 1 72 ? 2.455 -0.692 -2.623 1 97.56 72 SER B C 1
ATOM 2009 O O . SER B 1 72 ? 2.645 0.346 -1.987 1 97.56 72 SER B O 1
ATOM 2011 N N . LYS B 1 73 ? 2.881 -0.828 -3.811 1 96.31 73 LYS B N 1
ATOM 2012 C CA . LYS B 1 73 ? 3.506 0.23 -4.598 1 96.31 73 LYS B CA 1
ATOM 2013 C C . LYS B 1 73 ? 2.816 0.388 -5.949 1 96.31 73 LYS B C 1
ATOM 2015 O O . LYS B 1 73 ? 2.908 -0.494 -6.809 1 96.31 73 LYS B O 1
ATOM 2020 N N . ASN B 1 74 ? 2.102 1.489 -6.148 1 96.44 74 ASN B N 1
ATOM 2021 C CA . ASN B 1 74 ? 1.567 1.838 -7.461 1 96.44 74 ASN B CA 1
ATOM 2022 C C . ASN B 1 74 ? 2.574 2.643 -8.281 1 96.44 74 ASN B C 1
ATOM 2024 O O . ASN B 1 74 ? 2.797 3.824 -8.008 1 96.44 74 ASN B O 1
ATOM 2028 N N . ILE B 1 75 ? 3.121 2.088 -9.227 1 88.62 75 ILE B N 1
ATOM 2029 C CA . ILE B 1 75 ? 4.199 2.73 -9.969 1 88.62 75 ILE B CA 1
ATOM 2030 C C . ILE B 1 75 ? 3.656 3.277 -11.289 1 88.62 75 ILE B C 1
ATOM 2032 O O . ILE B 1 75 ? 4.426 3.715 -12.148 1 88.62 75 ILE B O 1
ATOM 2036 N N . GLY B 1 76 ? 2.359 3.268 -11.5 1 89 76 GLY B N 1
ATOM 2037 C CA . GLY B 1 76 ? 1.747 3.826 -12.695 1 89 76 GLY B CA 1
ATOM 2038 C C . GLY B 1 76 ? 1.408 2.777 -13.734 1 89 76 GLY B C 1
ATOM 2039 O O . GLY B 1 76 ? 0.258 2.67 -14.164 1 89 76 GLY B O 1
ATOM 2040 N N . ARG B 1 77 ? 2.375 1.922 -14.062 1 92.56 77 ARG B N 1
ATOM 2041 C CA . ARG B 1 77 ? 2.137 0.89 -15.062 1 92.56 77 ARG B CA 1
ATOM 2042 C C . ARG B 1 77 ? 1.505 -0.348 -14.438 1 92.56 77 ARG B C 1
ATOM 2044 O O . ARG B 1 77 ? 0.783 -1.09 -15.102 1 92.56 77 ARG B O 1
ATOM 2051 N N . CYS B 1 78 ? 1.812 -0.611 -13.273 1 95.81 78 CYS B N 1
ATOM 2052 C CA . CYS B 1 78 ? 1.302 -1.749 -12.516 1 95.81 78 CYS B CA 1
ATOM 2053 C C . CYS B 1 78 ? 1.291 -1.448 -11.023 1 95.81 78 CYS B C 1
ATOM 2055 O O . CYS B 1 78 ? 1.771 -0.398 -10.594 1 95.81 78 CYS B O 1
ATOM 2057 N N . ILE B 1 79 ? 0.671 -2.326 -10.273 1 97.19 79 ILE B N 1
ATOM 2058 C CA . ILE B 1 79 ? 0.674 -2.24 -8.812 1 97.19 79 ILE B CA 1
ATOM 2059 C C . ILE B 1 79 ? 1.359 -3.473 -8.227 1 97.19 79 ILE B C 1
ATOM 2061 O O . ILE B 1 79 ? 0.972 -4.605 -8.523 1 97.19 79 ILE B O 1
ATOM 2065 N N . GLU B 1 80 ? 2.35 -3.262 -7.402 1 97.19 80 GLU B N 1
ATOM 2066 C CA . GLU B 1 80 ? 3.129 -4.344 -6.805 1 97.19 80 GLU B CA 1
ATOM 2067 C C . GLU B 1 80 ? 2.801 -4.504 -5.324 1 97.19 80 GLU B C 1
ATOM 2069 O O . GLU B 1 80 ? 2.834 -3.533 -4.566 1 97.19 80 GLU B O 1
ATOM 2074 N N . PHE B 1 81 ? 2.512 -5.699 -4.867 1 97.94 81 PHE B N 1
ATOM 2075 C CA . PHE B 1 81 ? 2.301 -6.027 -3.461 1 97.94 81 PHE B CA 1
ATOM 2076 C C . PHE B 1 81 ? 3.406 -6.941 -2.947 1 97.94 81 PHE B C 1
ATOM 2078 O O . PHE B 1 81 ? 3.75 -7.934 -3.592 1 97.94 81 PHE B O 1
ATOM 2085 N N . THR B 1 82 ? 4 -6.617 -1.872 1 97.56 82 THR B N 1
ATOM 2086 C CA . THR B 1 82 ? 4.883 -7.5 -1.113 1 97.56 82 THR B CA 1
ATOM 2087 C C . THR B 1 82 ? 4.18 -8.023 0.135 1 97.56 82 THR B C 1
ATOM 2089 O O . THR B 1 82 ? 3.803 -7.246 1.015 1 97.56 82 THR B O 1
ATOM 2092 N N . ILE B 1 83 ? 4.012 -9.312 0.213 1 97.44 83 ILE B N 1
ATOM 2093 C CA . ILE B 1 83 ? 3.24 -9.953 1.27 1 97.44 83 ILE B CA 1
ATOM 2094 C C . ILE B 1 83 ? 4.078 -11.055 1.926 1 97.44 83 ILE B C 1
ATOM 2096 O O . ILE B 1 83 ? 4.504 -12 1.262 1 97.44 83 ILE B O 1
ATOM 2100 N N . TYR B 1 84 ? 4.289 -10.992 3.186 1 96.62 84 TYR B N 1
ATOM 2101 C CA . TYR B 1 84 ? 5.129 -11.969 3.869 1 96.62 84 TYR B CA 1
ATOM 2102 C C . TYR B 1 84 ? 4.344 -13.234 4.18 1 96.62 84 TYR B C 1
ATOM 2104 O O . TYR B 1 84 ? 3.184 -13.172 4.594 1 96.62 84 TYR B O 1
ATOM 2112 N N . LYS B 1 85 ? 4.992 -14.352 3.926 1 97.12 85 LYS B N 1
ATOM 2113 C CA . LYS B 1 85 ? 4.441 -15.641 4.336 1 97.12 85 LYS B CA 1
ATOM 2114 C C . LYS B 1 85 ? 4.371 -15.75 5.855 1 97.12 85 LYS B C 1
ATOM 2116 O O . LYS B 1 85 ? 5.199 -15.172 6.562 1 97.12 85 LYS B O 1
ATOM 2121 N N . LYS B 1 86 ? 3.398 -16.453 6.383 1 96.5 86 LYS B N 1
ATOM 2122 C CA . LYS B 1 86 ? 3.324 -16.703 7.816 1 96.5 86 LYS B CA 1
ATOM 2123 C C . LYS B 1 86 ? 4.48 -17.578 8.289 1 96.5 86 LYS B C 1
ATOM 2125 O O . LYS B 1 86 ? 5.023 -17.375 9.375 1 96.5 86 LYS B O 1
ATOM 2130 N N . GLU B 1 87 ? 4.742 -18.547 7.52 1 95.38 87 GLU B N 1
ATOM 2131 C CA . GLU B 1 87 ? 5.875 -19.438 7.781 1 95.38 87 GLU B CA 1
ATOM 2132 C C . GLU B 1 87 ? 6.871 -19.406 6.625 1 95.38 87 GLU B C 1
ATOM 2134 O O . GLU B 1 87 ? 6.492 -19.594 5.465 1 95.38 87 GLU B O 1
ATOM 2139 N N . SER B 1 88 ? 8.195 -19.062 7.145 1 90.44 88 SER B N 1
ATOM 2140 C CA . SER B 1 88 ? 9.242 -19.078 6.129 1 90.44 88 SER B CA 1
ATOM 2141 C C . SER B 1 88 ? 9.438 -20.469 5.547 1 90.44 88 SER B C 1
ATOM 2143 O O . SER B 1 88 ? 9.422 -21.469 6.281 1 90.44 88 SER B O 1
ATOM 2145 N N . GLY B 1 89 ? 9.656 -20.359 4.211 1 76.75 89 GLY B N 1
ATOM 2146 C CA . GLY B 1 89 ? 9.836 -21.641 3.549 1 76.75 89 GLY B CA 1
ATOM 2147 C C . GLY B 1 89 ? 8.617 -22.547 3.641 1 76.75 89 GLY B C 1
ATOM 2148 O O . GLY B 1 89 ? 7.699 -22.281 4.414 1 76.75 89 GLY B O 1
ATOM 2149 N N . PRO B 1 90 ? 8.539 -23.609 2.736 1 85.06 90 PRO B N 1
ATOM 2150 C CA . PRO B 1 90 ? 9.156 -23.922 1.445 1 85.06 90 PRO B CA 1
ATOM 2151 C C . PRO B 1 90 ? 8.656 -23.016 0.318 1 85.06 90 PRO B C 1
ATOM 2153 O O . PRO B 1 90 ? 7.754 -22.203 0.528 1 85.06 90 PRO B O 1
ATOM 2156 N N . PHE B 1 91 ? 9.211 -23.031 -0.826 1 94.12 91 PHE B N 1
ATOM 2157 C CA . PHE B 1 91 ? 8.672 -22.422 -2.035 1 94.12 91 PHE B CA 1
ATOM 2158 C C . PHE B 1 91 ? 7.309 -23.016 -2.381 1 94.12 91 PHE B C 1
ATOM 2160 O O . PHE B 1 91 ? 7.105 -24.219 -2.252 1 94.12 91 PHE B O 1
ATOM 2167 N N . TRP B 1 92 ? 6.383 -22.156 -2.682 1 96.75 92 TRP B N 1
ATOM 2168 C CA . TRP B 1 92 ? 5.035 -22.578 -3.035 1 96.75 92 TRP B CA 1
ATOM 2169 C C . TRP B 1 92 ? 4.969 -23.047 -4.488 1 96.75 92 TRP B C 1
ATOM 2171 O O . TRP B 1 92 ? 5.543 -22.406 -5.375 1 96.75 92 TRP B O 1
ATOM 2181 N N . LYS B 1 93 ? 4.309 -24.047 -4.746 1 95.25 93 LYS B N 1
ATOM 2182 C CA . LYS B 1 93 ? 4.121 -24.547 -6.102 1 95.25 93 LYS B CA 1
ATOM 2183 C C . LYS B 1 93 ? 3.125 -23.688 -6.875 1 95.25 93 LYS B C 1
ATOM 2185 O O . LYS B 1 93 ? 3.109 -23.703 -8.109 1 95.25 93 LYS B O 1
ATOM 2190 N N . SER B 1 94 ? 2.184 -23.109 -6.129 1 97.12 94 SER B N 1
ATOM 2191 C CA . SER B 1 94 ? 1.161 -22.203 -6.66 1 97.12 94 SER B CA 1
ATOM 2192 C C . SER B 1 94 ? 0.866 -21.062 -5.688 1 97.12 94 SER B C 1
ATOM 2194 O O . SER B 1 94 ? 1.038 -21.219 -4.477 1 97.12 94 SER B O 1
ATOM 2196 N N . LEU B 1 95 ? 0.478 -19.969 -6.18 1 97.94 95 LEU B N 1
ATOM 2197 C CA . LEU B 1 95 ? 0.094 -18.859 -5.312 1 97.94 95 LEU B CA 1
ATOM 2198 C C . LEU B 1 95 ? -1.185 -19.188 -4.551 1 97.94 95 LEU B C 1
ATOM 2200 O O . LEU B 1 95 ? -1.329 -18.797 -3.385 1 97.94 95 LEU B O 1
ATOM 2204 N N . THR B 1 96 ? -2.107 -19.844 -5.273 1 98.69 96 THR B N 1
ATOM 2205 C CA . THR B 1 96 ? -3.453 -20.062 -4.758 1 98.69 96 THR B CA 1
ATOM 2206 C C . THR B 1 96 ? -3.719 -21.562 -4.562 1 98.69 96 THR B C 1
ATOM 2208 O O . THR B 1 96 ? -2.951 -22.391 -5.035 1 98.69 96 THR B O 1
ATOM 2211 N N . ASN B 1 97 ? -4.852 -21.859 -3.842 1 97.88 97 ASN B N 1
ATOM 2212 C CA . ASN B 1 97 ? -5.207 -23.25 -3.547 1 97.88 97 ASN B CA 1
ATOM 2213 C C . ASN B 1 97 ? -6.227 -23.781 -4.547 1 97.88 97 ASN B C 1
ATOM 2215 O O . ASN B 1 97 ? -6.875 -24.797 -4.289 1 97.88 97 ASN B O 1
ATOM 2219 N N . ASP B 1 98 ? -6.391 -23.172 -5.602 1 96.44 98 ASP B N 1
ATOM 2220 C CA . ASP B 1 98 ? -7.316 -23.594 -6.645 1 96.44 98 ASP B CA 1
ATOM 2221 C C . ASP B 1 98 ? -6.848 -24.906 -7.289 1 96.44 98 ASP B C 1
ATOM 2223 O O . ASP B 1 98 ? -5.652 -25.094 -7.5 1 96.44 98 ASP B O 1
ATOM 2227 N N . LYS B 1 99 ? -7.777 -25.672 -7.641 1 94.19 99 LYS B N 1
ATOM 2228 C CA . LYS B 1 99 ? -7.469 -26.938 -8.297 1 94.19 99 LYS B CA 1
ATOM 2229 C C . LYS B 1 99 ? -7.281 -26.75 -9.797 1 94.19 99 LYS B C 1
ATOM 2231 O O . LYS B 1 99 ? -6.613 -27.562 -10.453 1 94.19 99 LYS B O 1
ATOM 2236 N N . THR B 1 100 ? -7.938 -25.734 -10.359 1 95.25 100 THR B N 1
ATOM 2237 C CA . THR B 1 100 ? -7.844 -25.453 -11.789 1 95.25 100 THR B CA 1
ATOM 2238 C C . THR B 1 100 ? -6.973 -24.234 -12.039 1 95.25 100 THR B C 1
ATOM 2240 O O . THR B 1 100 ? -6.867 -23.344 -11.18 1 95.25 100 THR B O 1
ATOM 2243 N N . LYS B 1 101 ? -6.363 -24.266 -13.125 1 94.31 101 LYS B N 1
ATOM 2244 C CA . LYS B 1 101 ? -5.504 -23.141 -13.5 1 94.31 101 LYS B CA 1
ATOM 2245 C C . LYS B 1 101 ? -6.312 -21.859 -13.648 1 94.31 101 LYS B C 1
ATOM 2247 O O . LYS B 1 101 ? -7.383 -21.859 -14.266 1 94.31 101 LYS B O 1
ATOM 2252 N N . LEU B 1 102 ? -5.871 -20.797 -13.07 1 97.31 102 LEU B N 1
ATOM 2253 C CA . LEU B 1 102 ? -6.434 -19.469 -13.25 1 97.31 102 LEU B CA 1
ATOM 2254 C C . LEU B 1 102 ? -5.785 -18.766 -14.438 1 97.31 102 LEU B C 1
ATOM 2256 O O . LEU B 1 102 ? -4.629 -18.344 -14.359 1 97.31 102 LEU B O 1
ATOM 2260 N N . HIS B 1 103 ? -6.48 -18.531 -15.461 1 97.88 103 HIS B N 1
ATOM 2261 C CA . HIS B 1 103 ? -5.945 -18.047 -16.734 1 97.88 103 HIS B CA 1
ATOM 2262 C C . HIS B 1 103 ? -5.348 -16.656 -16.578 1 9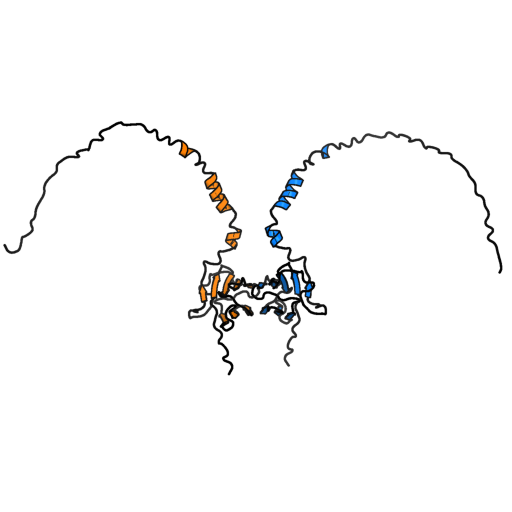7.88 103 HIS B C 1
ATOM 2264 O O . HIS B 1 103 ? -4.48 -16.25 -17.359 1 97.88 103 HIS B O 1
ATOM 2270 N N . PHE B 1 104 ? -5.859 -15.859 -15.656 1 98.56 104 PHE B N 1
ATOM 2271 C CA . PHE B 1 104 ? -5.402 -14.484 -15.5 1 98.56 104 PHE B CA 1
ATOM 2272 C C . PHE B 1 104 ? -4.176 -14.414 -14.594 1 98.56 104 PHE B C 1
ATOM 2274 O O . PHE B 1 104 ? -3.584 -13.352 -14.422 1 98.56 104 PHE B O 1
ATOM 2281 N N . LEU B 1 105 ? -3.721 -15.516 -14.031 1 98.5 105 LEU B N 1
ATOM 2282 C CA . LEU B 1 105 ? -2.641 -15.578 -13.047 1 98.5 105 LEU B CA 1
ATOM 2283 C C . LEU B 1 105 ? -1.417 -16.281 -13.633 1 98.5 105 LEU B C 1
ATOM 2285 O O . LEU B 1 105 ? -1.488 -17.438 -14.016 1 98.5 105 LEU B O 1
ATOM 2289 N N . LYS B 1 106 ? -0.241 -15.57 -13.625 1 97.5 106 LYS B N 1
ATOM 2290 C CA . LYS B 1 106 ? 0.991 -16.109 -14.195 1 97.5 106 LYS B CA 1
ATOM 2291 C C . LYS B 1 106 ? 2.127 -16.062 -13.172 1 97.5 106 LYS B C 1
ATOM 2293 O O . LYS B 1 106 ? 2.33 -15.055 -12.5 1 97.5 106 LYS B O 1
ATOM 2298 N N . ALA B 1 107 ? 2.902 -17.172 -13.055 1 96.06 107 ALA B N 1
ATOM 2299 C CA . ALA B 1 107 ? 4.117 -17.172 -12.25 1 96.06 107 ALA B CA 1
ATOM 2300 C C . ALA B 1 107 ? 5.273 -16.516 -12.992 1 96.06 107 ALA B C 1
ATOM 2302 O O . ALA B 1 107 ? 5.457 -16.734 -14.188 1 96.06 107 ALA B O 1
ATOM 2303 N N . ASN B 1 108 ? 5.973 -15.617 -12.297 1 94.56 108 ASN B N 1
ATOM 2304 C CA . ASN B 1 108 ? 7.117 -14.914 -12.859 1 94.56 108 ASN B CA 1
ATOM 2305 C C . ASN B 1 108 ? 8.289 -14.883 -11.891 1 94.56 108 ASN B C 1
ATOM 2307 O O . ASN B 1 108 ? 8.586 -13.844 -11.297 1 94.56 108 ASN B O 1
ATOM 2311 N N . PHE B 1 109 ? 9.148 -15.789 -11.75 1 91.44 109 PHE B N 1
ATOM 2312 C CA . PHE B 1 109 ? 10.195 -15.945 -10.75 1 91.44 109 PHE B CA 1
ATOM 2313 C C . PHE B 1 109 ? 11.492 -15.289 -11.211 1 91.44 109 PHE B C 1
ATOM 2315 O O . PHE B 1 109 ? 12.43 -15.125 -10.43 1 91.44 109 PHE B O 1
ATOM 2322 N N . THR B 1 110 ? 11.469 -14.773 -12.406 1 83.56 110 THR B N 1
ATOM 2323 C CA . THR B 1 110 ? 12.641 -14.086 -12.945 1 83.56 110 THR B CA 1
ATOM 2324 C C . THR B 1 110 ? 12.594 -12.602 -12.602 1 83.56 110 THR B C 1
ATOM 2326 O O . THR B 1 110 ? 13.617 -11.914 -12.625 1 83.56 110 THR B O 1
ATOM 2329 N N . LYS B 1 111 ? 11.484 -12.008 -12.305 1 72.31 111 LYS B N 1
ATOM 2330 C CA . LYS B 1 111 ? 11.312 -10.562 -12.195 1 72.31 111 LYS B CA 1
ATOM 2331 C C . LYS B 1 111 ? 11.945 -10.023 -10.914 1 72.31 111 LYS B C 1
ATOM 2333 O O . LYS B 1 111 ? 12.547 -8.945 -10.922 1 72.31 111 LYS B O 1
ATOM 2338 N N . TRP B 1 112 ? 11.695 -10.406 -9.82 1 66.38 112 TRP B N 1
ATOM 2339 C CA . TRP B 1 112 ? 12.109 -9.758 -8.586 1 66.38 112 TRP B CA 1
ATOM 2340 C C . TRP B 1 112 ? 13.297 -10.477 -7.961 1 66.38 112 TRP B C 1
ATOM 2342 O O . TRP B 1 112 ? 13.141 -11.539 -7.355 1 66.38 112 TRP B O 1
ATOM 2352 N N . LYS B 1 113 ? 14.43 -10.133 -8.789 1 56.31 113 LYS B N 1
ATOM 2353 C CA . LYS B 1 113 ? 15.719 -10.648 -8.328 1 56.31 113 LYS B CA 1
ATOM 2354 C C . LYS B 1 113 ? 15.977 -10.25 -6.879 1 56.31 113 LYS B C 1
ATOM 2356 O O . LYS B 1 113 ? 15.508 -9.211 -6.418 1 56.31 113 LYS B O 1
ATOM 2361 N N . ASN B 1 114 ? 16.297 -11.141 -6.039 1 56.09 114 ASN B N 1
ATOM 2362 C CA . ASN B 1 114 ? 16.578 -10.969 -4.617 1 56.09 114 ASN B CA 1
ATOM 2363 C C . ASN B 1 114 ? 17.266 -9.641 -4.336 1 56.09 114 ASN B C 1
ATOM 2365 O O . ASN B 1 114 ? 18.391 -9.414 -4.793 1 56.09 114 ASN B O 1
ATOM 2369 N N . GLU B 1 115 ? 16.578 -8.68 -4.191 1 47.81 115 GLU B N 1
ATOM 2370 C CA . GLU B 1 115 ? 17.203 -7.473 -3.645 1 47.81 115 GLU B CA 1
ATOM 2371 C C . GLU B 1 115 ? 18.172 -7.812 -2.521 1 47.81 115 GLU B C 1
ATOM 2373 O O . GLU B 1 115 ? 19.156 -7.098 -2.301 1 47.81 115 GLU B O 1
ATOM 2378 N N . SER B 1 116 ? 17.906 -8.75 -1.629 1 48.56 116 SER B N 1
ATOM 2379 C CA . SER B 1 116 ? 18.938 -9.102 -0.668 1 48.56 116 SER B CA 1
ATOM 2380 C C . SER B 1 116 ? 20.25 -9.422 -1.369 1 48.56 116 SER B C 1
ATOM 2382 O O . SER B 1 116 ? 21.328 -9.273 -0.784 1 48.56 116 SER B O 1
ATOM 2384 N N . ASP B 1 117 ? 20.219 -9.961 -2.508 1 43.66 117 ASP B N 1
ATOM 2385 C CA . ASP B 1 117 ? 21.469 -10.211 -3.217 1 43.66 117 ASP B CA 1
ATOM 2386 C C . ASP B 1 117 ? 22.078 -8.906 -3.727 1 43.66 117 ASP B C 1
ATOM 2388 O O . ASP B 1 117 ? 23.281 -8.836 -3.99 1 43.66 117 ASP B O 1
ATOM 2392 N N . ASP B 1 118 ? 21.234 -8.016 -4.016 1 42.12 118 ASP B N 1
ATOM 2393 C CA . ASP B 1 118 ? 21.812 -6.777 -4.523 1 42.12 118 ASP B CA 1
ATOM 2394 C C . ASP B 1 118 ? 22.359 -5.918 -3.387 1 42.12 118 ASP B C 1
ATOM 2396 O O . ASP B 1 118 ? 23.031 -4.914 -3.627 1 42.12 118 ASP B O 1
ATOM 2400 N N . GLU B 1 119 ? 21.781 -5.965 -2.18 1 41.06 119 GLU B N 1
ATOM 2401 C CA . GLU B 1 119 ? 22.609 -5.277 -1.192 1 41.06 119 GLU B CA 1
ATOM 2402 C C . GLU B 1 119 ? 24 -5.871 -1.142 1 41.06 119 GLU B C 1
ATOM 2404 O O . GLU B 1 119 ? 24.953 -5.211 -0.698 1 41.06 119 GLU B O 1
ATOM 2409 N N . GLU B 1 120 ? 24.031 -7.219 -1.166 1 37.06 120 GLU B N 1
ATOM 2410 C CA . GLU B 1 120 ? 25.391 -7.746 -1.189 1 37.06 120 GLU B CA 1
ATOM 2411 C C . GLU B 1 120 ? 26.016 -7.609 -2.576 1 37.06 120 GLU B C 1
ATOM 2413 O O . GLU B 1 120 ? 27 -8.297 -2.896 1 37.06 120 GLU B O 1
ATOM 2418 N N . ASP B 1 121 ? 25.281 -7.277 -3.553 1 38.28 121 ASP B N 1
ATOM 2419 C CA . ASP B 1 121 ? 26.172 -7 -4.68 1 38.28 121 ASP B CA 1
ATOM 2420 C C . ASP B 1 121 ? 27.188 -5.922 -4.324 1 38.28 121 ASP B C 1
ATOM 2422 O O . ASP B 1 121 ? 26.891 -4.73 -4.379 1 38.28 121 ASP B O 1
ATOM 2426 N N . ASN B 1 122 ? 27.812 -6.027 -3.264 1 36.5 122 ASN B N 1
ATOM 2427 C CA . ASN B 1 122 ? 29.109 -5.367 -3.08 1 36.5 122 ASN B CA 1
ATOM 2428 C C . ASN B 1 122 ? 29.828 -5.148 -4.414 1 36.5 122 ASN B C 1
ATOM 2430 O O . ASN B 1 122 ? 29.656 -5.934 -5.348 1 36.5 122 ASN B O 1
ATOM 2434 N N . GLY B 1 123 ? 30.328 -3.955 -4.801 1 38.59 123 GLY B N 1
ATOM 2435 C CA . GLY B 1 123 ? 31.438 -3.566 -5.656 1 38.59 123 GLY B CA 1
ATOM 2436 C C . GLY B 1 123 ? 32.438 -4.684 -5.883 1 38.59 123 GLY B C 1
ATOM 2437 O O . GLY B 1 123 ? 33.531 -4.449 -6.391 1 38.59 123 GLY B O 1
ATOM 2438 N N . SER B 1 124 ? 32.156 -5.82 -5.262 1 39.81 124 SER B N 1
ATOM 2439 C CA . SER B 1 124 ? 33.25 -6.801 -5.367 1 39.81 124 SER B CA 1
ATOM 2440 C C . SER B 1 124 ? 33.25 -7.449 -6.746 1 39.81 124 SER B C 1
ATOM 2442 O O . SER B 1 124 ? 34.312 -7.902 -7.207 1 39.81 124 SER B O 1
ATOM 2444 N N . SER B 1 125 ? 32.156 -7.582 -7.367 1 42.44 125 SER B N 1
ATOM 2445 C CA . SER B 1 125 ? 32.281 -8.242 -8.664 1 42.44 125 SER B CA 1
ATOM 2446 C C . SER B 1 125 ? 32.906 -7.297 -9.703 1 42.44 125 SER B C 1
ATOM 2448 O O . SER B 1 125 ? 33.719 -7.715 -10.531 1 42.44 125 SER B O 1
ATOM 2450 N N . ASN B 1 126 ? 32.469 -6.062 -9.633 1 44.5 126 ASN B N 1
ATOM 2451 C CA . ASN B 1 126 ? 33.125 -5.121 -10.531 1 44.5 126 ASN B CA 1
ATOM 2452 C C . ASN B 1 126 ? 34.562 -4.816 -10.078 1 44.5 126 ASN B C 1
ATOM 2454 O O . ASN B 1 126 ? 35.406 -4.438 -10.891 1 44.5 126 ASN B O 1
ATOM 2458 N N . PHE B 1 127 ? 34.781 -4.984 -8.75 1 44.06 127 PHE B N 1
ATOM 2459 C CA . PHE B 1 127 ? 36.125 -4.793 -8.234 1 44.06 127 PHE B CA 1
ATOM 2460 C C . PHE B 1 127 ? 37 -6.008 -8.531 1 44.06 127 PHE B C 1
ATOM 2462 O O . PHE B 1 127 ? 38.188 -5.867 -8.797 1 44.06 127 PHE B O 1
ATOM 2469 N N . LEU B 1 128 ? 36.406 -7.211 -8.5 1 42.56 128 LEU B N 1
ATOM 2470 C CA . LEU B 1 128 ? 37.219 -8.375 -8.836 1 42.56 128 LEU B CA 1
ATOM 2471 C C . LEU B 1 128 ? 37.5 -8.438 -10.344 1 42.56 128 LEU B C 1
ATOM 2473 O O . LEU B 1 128 ? 38.594 -8.789 -10.766 1 42.56 128 LEU B O 1
ATOM 2477 N N . LEU B 1 129 ? 36.5 -8.078 -11.164 1 49.53 129 LEU B N 1
ATOM 2478 C CA . LEU B 1 129 ? 36.75 -8.094 -12.609 1 49.53 129 LEU B CA 1
ATOM 2479 C C . LEU B 1 129 ? 37.688 -6.953 -13.016 1 49.53 129 LEU B C 1
ATOM 2481 O O . LEU B 1 129 ? 38.594 -7.148 -13.828 1 49.53 129 LEU B O 1
ATOM 2485 N N . ASN B 1 130 ? 37.562 -5.844 -12.438 1 52.66 130 ASN B N 1
ATOM 2486 C CA . ASN B 1 130 ? 38.438 -4.707 -12.703 1 52.66 130 ASN B CA 1
ATOM 2487 C C . ASN B 1 130 ? 39.812 -4.922 -12.102 1 52.66 130 ASN B C 1
ATOM 2489 O O . ASN B 1 130 ? 40.812 -4.574 -12.727 1 52.66 130 ASN B O 1
ATOM 2493 N N . ASP B 1 131 ? 39.906 -5.465 -10.961 1 51.66 131 ASP B N 1
ATOM 2494 C CA . ASP B 1 131 ? 41.188 -5.801 -10.359 1 51.66 131 ASP B CA 1
ATOM 2495 C C . ASP B 1 131 ? 41.875 -6.961 -11.094 1 51.66 131 ASP B C 1
ATOM 2497 O O . ASP B 1 131 ? 43.094 -6.977 -11.266 1 51.66 131 ASP B O 1
ATOM 2501 N N . MET B 1 132 ? 41.125 -7.887 -11.562 1 50 132 MET B N 1
ATOM 2502 C CA . MET B 1 132 ? 41.656 -8.969 -12.391 1 50 132 MET B CA 1
ATOM 2503 C C . MET B 1 132 ? 42.094 -8.438 -13.758 1 50 132 MET B C 1
ATOM 2505 O O . MET B 1 132 ? 43.156 -8.82 -14.266 1 50 132 MET B O 1
ATOM 2509 N N . LEU B 1 133 ? 41.375 -7.535 -14.32 1 51.66 133 LEU B N 1
ATOM 2510 C CA . LEU B 1 133 ? 41.719 -6.938 -15.602 1 51.66 133 LEU B CA 1
ATOM 2511 C C . LEU B 1 133 ? 42.875 -5.965 -15.445 1 51.66 133 LEU B C 1
ATOM 2513 O O . LEU B 1 133 ? 43.75 -5.895 -16.312 1 51.66 133 LEU B O 1
ATOM 2517 N N . THR B 1 134 ? 42.844 -5.188 -14.438 1 53.5 134 THR B N 1
ATOM 2518 C CA . THR B 1 134 ? 43.906 -4.211 -14.25 1 53.5 134 THR B CA 1
ATOM 2519 C C . THR B 1 134 ? 45.156 -4.883 -13.719 1 53.5 134 THR B C 1
ATOM 2521 O O . THR B 1 134 ? 46.281 -4.449 -14.016 1 53.5 134 THR B O 1
ATOM 2524 N N . GLY B 1 135 ? 44.938 -5.906 -12.906 1 48.38 135 GLY B N 1
ATOM 2525 C CA . GLY B 1 135 ? 46.094 -6.609 -12.383 1 48.38 135 GLY B CA 1
ATOM 2526 C C . GLY B 1 135 ? 46.812 -7.461 -13.43 1 48.38 135 GLY B C 1
ATOM 2527 O O . GLY B 1 135 ? 47.875 -8.008 -13.172 1 48.38 135 GLY B O 1
ATOM 2528 N N . SER B 1 136 ? 45.938 -8.031 -14.336 1 46.59 136 SER B N 1
ATOM 2529 C CA . SER B 1 136 ? 46.688 -8.805 -15.328 1 46.59 136 SER B CA 1
ATOM 2530 C C . SER B 1 136 ? 47.5 -7.895 -16.219 1 46.59 136 SER B C 1
ATOM 2532 O O . SER B 1 136 ? 46.969 -6.98 -16.859 1 46.59 136 SER B O 1
ATOM 2534 N N . GLY B 1 137 ? 48.594 -7.465 -15.727 1 44.28 137 GLY B N 1
ATOM 2535 C CA . GLY B 1 137 ? 49.75 -6.84 -16.328 1 44.28 137 GLY B CA 1
ATOM 2536 C C . GLY B 1 137 ? 49.969 -7.234 -17.781 1 44.28 137 GLY B C 1
ATOM 2537 O O . GLY B 1 137 ? 51.094 -7.27 -18.266 1 44.28 137 GLY B O 1
ATOM 2538 N N . MET B 1 138 ? 48.906 -7.84 -18.391 1 46 138 MET B N 1
ATOM 2539 C CA . MET B 1 138 ? 49.094 -8.266 -19.781 1 46 138 MET B CA 1
ATOM 2540 C C . MET B 1 138 ? 49.438 -7.082 -20.672 1 46 138 MET B C 1
ATOM 2542 O O . MET B 1 138 ? 49.406 -7.199 -21.906 1 46 138 MET B O 1
ATOM 2546 N N . ASP B 1 139 ? 49.594 -5.887 -20.109 1 45.84 139 ASP B N 1
ATOM 2547 C CA . ASP B 1 139 ? 50 -4.816 -21.016 1 45.84 139 ASP B CA 1
ATOM 2548 C C . ASP B 1 139 ? 51.281 -5.191 -21.781 1 45.84 139 ASP B C 1
ATOM 2550 O O . ASP B 1 139 ? 51.5 -4.707 -22.891 1 45.84 139 ASP B O 1
ATOM 2554 N N . ASN B 1 140 ? 52.25 -5.676 -21.016 1 41.09 140 ASN B N 1
ATOM 2555 C CA . ASN B 1 140 ? 53.594 -5.543 -21.594 1 41.09 140 ASN B CA 1
ATOM 2556 C C . ASN B 1 140 ? 53.781 -6.52 -22.75 1 41.09 140 ASN B C 1
ATOM 2558 O O . ASN B 1 140 ? 54.812 -6.465 -23.438 1 41.09 140 ASN B O 1
ATOM 2562 N N . ARG B 1 141 ? 53.281 -7.734 -22.594 1 40.03 141 ARG B N 1
ATOM 2563 C CA . ARG B 1 141 ? 53.969 -8.773 -23.359 1 40.03 141 ARG B CA 1
ATOM 2564 C C . ARG B 1 141 ? 53.625 -8.688 -24.844 1 40.03 141 ARG B C 1
ATOM 2566 O O . ARG B 1 141 ? 54.188 -9.422 -25.656 1 40.03 141 ARG B O 1
ATOM 2573 N N . PHE B 1 142 ? 52.531 -8.008 -25.203 1 45.56 142 PHE B N 1
ATOM 2574 C CA . PHE B 1 142 ? 52.25 -8.102 -26.641 1 45.56 142 PHE B CA 1
ATOM 2575 C C . PHE B 1 142 ? 53.281 -7.305 -27.438 1 45.56 142 PHE B C 1
ATOM 2577 O O . PHE B 1 142 ? 53.156 -7.164 -28.656 1 45.56 142 PHE B O 1
ATOM 2584 N N . ASP B 1 143 ? 54 -6.473 -26.766 1 41.97 143 ASP B N 1
ATOM 2585 C CA . ASP B 1 143 ? 54.781 -5.652 -27.703 1 41.97 143 ASP B CA 1
ATOM 2586 C C . ASP B 1 143 ? 55.75 -6.512 -28.5 1 41.97 143 ASP B C 1
ATOM 2588 O O . ASP B 1 143 ? 56.25 -6.078 -29.547 1 41.97 143 ASP B O 1
ATOM 2592 N N . ASP B 1 144 ? 56.406 -7.414 -27.797 1 40.88 144 ASP B N 1
ATOM 2593 C CA . ASP B 1 144 ? 57.656 -7.797 -28.391 1 40.88 144 ASP B CA 1
ATOM 2594 C C . ASP B 1 144 ? 57.438 -8.656 -29.641 1 40.88 144 ASP B C 1
ATOM 2596 O O . ASP B 1 144 ? 58.375 -9.32 -30.109 1 40.88 144 ASP B O 1
ATOM 2600 N N . PHE B 1 145 ? 56.219 -9.094 -29.969 1 42.22 145 PHE B N 1
ATOM 2601 C CA . PHE B 1 145 ? 56.281 -10.008 -31.094 1 42.22 145 PHE B CA 1
ATOM 2602 C C . PHE B 1 145 ? 56.812 -9.305 -32.344 1 42.22 145 PHE B C 1
ATOM 2604 O O . PHE B 1 145 ? 56.094 -8.625 -33.031 1 42.22 145 PHE B O 1
ATOM 2611 N N . ASN B 1 146 ? 57.938 -8.562 -32.094 1 39.59 146 ASN B N 1
ATOM 2612 C CA . ASN B 1 146 ? 58.625 -8.086 -33.312 1 39.59 146 ASN B CA 1
ATOM 2613 C C . ASN B 1 146 ? 58.781 -9.195 -34.344 1 39.59 146 ASN B C 1
ATOM 2615 O O . ASN B 1 146 ? 59.469 -10.188 -34.094 1 39.59 146 ASN B O 1
ATOM 2619 N N . VAL B 1 147 ? 57.719 -9.508 -34.969 1 39.16 147 VAL B N 1
ATOM 2620 C CA . VAL B 1 147 ? 57.688 -10.438 -36.094 1 39.16 147 VAL B CA 1
ATOM 2621 C C . VAL B 1 147 ? 58.812 -10.102 -37.062 1 39.16 147 VAL B C 1
ATOM 2623 O O . VAL B 1 147 ? 58.875 -9 -37.594 1 39.16 147 VAL B O 1
ATOM 2626 N N . ASP B 1 148 ? 60.094 -10.383 -36.594 1 36.84 148 ASP B N 1
ATOM 2627 C CA . ASP B 1 148 ? 61.219 -10.352 -37.531 1 36.84 148 ASP B CA 1
ATOM 2628 C C . ASP B 1 148 ? 60.812 -10.969 -38.875 1 36.84 148 ASP B C 1
ATOM 2630 O O . ASP B 1 148 ? 60.25 -12.062 -38.906 1 36.84 148 ASP B O 1
ATOM 2634 N N . ASP B 1 149 ? 60.531 -10.156 -39.844 1 35.16 149 ASP B N 1
ATOM 2635 C CA . ASP B 1 149 ? 60.219 -10.406 -41.25 1 35.16 149 ASP B CA 1
ATOM 2636 C C . ASP B 1 149 ? 61.312 -11.289 -41.906 1 35.16 149 ASP B C 1
ATOM 2638 O O . ASP B 1 149 ? 61.844 -10.945 -42.938 1 35.16 149 ASP B O 1
ATOM 2642 N N . ASP B 1 150 ? 62.125 -12.055 -41.062 1 31.12 150 ASP B N 1
ATOM 2643 C CA . ASP B 1 150 ? 63.156 -12.711 -41.844 1 31.12 150 ASP B CA 1
ATOM 2644 C C . ASP B 1 150 ? 62.562 -13.352 -43.094 1 31.12 150 ASP B C 1
ATOM 2646 O O . ASP B 1 150 ? 61.469 -13.898 -43.062 1 31.12 150 ASP B O 1
ATOM 2650 N N . ASP B 1 151 ? 63.25 -13.008 -44.219 1 30.16 151 ASP B N 1
ATOM 2651 C CA . ASP B 1 151 ? 63.219 -13.25 -45.688 1 30.16 151 ASP B CA 1
ATOM 2652 C C . ASP B 1 151 ? 62.969 -14.727 -45.969 1 30.16 151 ASP B C 1
ATOM 2654 O O . ASP B 1 151 ? 63.031 -15.562 -45.062 1 30.16 151 ASP B O 1
ATOM 2658 N N . ASP B 1 152 ? 63.625 -15.258 -47.062 1 30.02 152 ASP B N 1
ATOM 2659 C CA . ASP B 1 152 ? 63.375 -15.992 -48.312 1 30.02 152 ASP B CA 1
ATOM 2660 C C . ASP B 1 152 ? 63.5 -17.5 -48.094 1 30.02 152 ASP B C 1
ATOM 2662 O O . ASP B 1 152 ? 63.5 -18.266 -49.062 1 30.02 152 ASP B O 1
ATOM 2666 N N . SER B 1 153 ? 64.25 -17.969 -47 1 27.03 153 SER B N 1
ATOM 2667 C CA . SER B 1 153 ? 64.875 -19.219 -47.375 1 27.03 153 SER B CA 1
ATOM 2668 C C . SER B 1 153 ? 63.844 -20.25 -47.844 1 27.03 153 SER B C 1
ATOM 2670 O O . SER B 1 153 ? 62.781 -20.391 -47.25 1 27.03 153 SER B O 1
ATOM 2672 N N . ASP B 1 154 ? 63.969 -20.672 -49.156 1 28.31 154 ASP B N 1
ATOM 2673 C CA . ASP B 1 154 ? 63.344 -21.547 -50.125 1 28.31 154 ASP B CA 1
ATOM 2674 C C . ASP B 1 154 ? 63.156 -22.953 -49.594 1 28.31 154 ASP B C 1
ATOM 2676 O O . ASP B 1 154 ? 62.875 -23.891 -50.344 1 28.31 154 ASP B O 1
ATOM 2680 N N . ASP B 1 155 ? 63.5 -23.203 -48.281 1 25.52 155 ASP B N 1
ATOM 2681 C CA . ASP B 1 155 ? 63.719 -24.641 -48.125 1 25.52 155 ASP B CA 1
ATOM 2682 C C . ASP B 1 155 ? 62.531 -25.438 -48.625 1 25.52 155 ASP B C 1
ATOM 2684 O O . ASP B 1 155 ? 61.375 -25.125 -48.312 1 25.52 155 ASP B O 1
ATOM 2688 N N . ASN B 1 156 ? 62.844 -26.141 -49.844 1 26.59 156 ASN B N 1
ATOM 2689 C CA . ASN B 1 156 ? 62.125 -27.094 -50.688 1 26.59 156 ASN B CA 1
ATOM 2690 C C . ASN B 1 156 ? 61.438 -28.172 -49.875 1 26.59 156 ASN B C 1
ATOM 2692 O O . ASN B 1 156 ? 62.094 -29.078 -49.344 1 26.59 156 ASN B O 1
ATOM 2696 N N . ILE B 1 157 ? 60.719 -27.812 -48.844 1 26.44 157 ILE B N 1
ATOM 2697 C CA . ILE B 1 157 ? 60.156 -28.922 -48.094 1 26.44 157 ILE B CA 1
ATOM 2698 C C . ILE B 1 157 ? 59.594 -29.953 -49.062 1 26.44 157 ILE B C 1
ATOM 2700 O O . ILE B 1 157 ? 58.656 -29.656 -49.812 1 26.44 157 ILE B O 1
ATOM 2704 N N . PRO B 1 158 ? 60.562 -30.797 -49.469 1 23.41 158 PRO B N 1
ATOM 2705 C CA . PRO B 1 158 ? 60.312 -31.812 -50.5 1 23.41 158 PRO B CA 1
ATOM 2706 C C . PRO B 1 158 ? 58.969 -32.469 -50.375 1 23.41 158 PRO B C 1
ATOM 2708 O O . PRO B 1 158 ? 58.375 -32.469 -49.281 1 23.41 158 PRO B O 1
ATOM 2711 N N . SER B 1 159 ? 58.188 -32.219 -51.406 1 25.14 159 SER B N 1
ATOM 2712 C CA . SER B 1 159 ? 56.969 -32.906 -51.781 1 25.14 159 SER B CA 1
ATOM 2713 C C . SER B 1 159 ? 57.062 -34.406 -51.5 1 25.14 159 SER B C 1
ATOM 2715 O O . SER B 1 159 ? 57.812 -35.125 -52.188 1 25.14 159 SER B O 1
ATOM 2717 N N . LEU B 1 160 ? 57.344 -34.688 -50.219 1 20.56 160 LEU B N 1
ATOM 2718 C CA . LEU B 1 160 ? 57.531 -36.094 -50 1 20.56 160 LEU B CA 1
ATOM 2719 C C . LEU B 1 160 ? 56.5 -36.906 -50.812 1 20.56 160 LEU B C 1
ATOM 2721 O O . LEU B 1 160 ? 55.312 -36.688 -50.688 1 20.56 160 LEU B O 1
ATOM 2725 N N . SER B 1 161 ? 57.062 -37.438 -51.875 1 22.78 161 SER B N 1
ATOM 2726 C CA . SER B 1 161 ? 56.656 -38.5 -52.812 1 22.78 161 SER B CA 1
ATOM 2727 C C . SER B 1 161 ? 56.188 -39.75 -52.031 1 22.78 161 SER B C 1
ATOM 2729 O O . SER B 1 161 ? 56.969 -40.688 -51.844 1 22.78 161 SER B O 1
ATOM 2731 N N . GLN B 1 162 ? 55.688 -39.562 -50.719 1 19.03 162 GLN B N 1
ATOM 2732 C CA . GLN B 1 162 ? 55.531 -40.906 -50.219 1 19.03 162 GLN B CA 1
ATOM 2733 C C . GLN B 1 162 ? 55 -41.844 -51.312 1 19.03 162 GLN B C 1
ATOM 2735 O O . GLN B 1 162 ? 54.031 -41.5 -52 1 19.03 162 GLN B O 1
ATOM 2740 N N . ASN B 1 163 ? 55.781 -42.875 -51.5 1 20.16 163 ASN B N 1
ATOM 2741 C CA . ASN B 1 163 ? 55.938 -44.031 -52.375 1 20.16 163 ASN B CA 1
ATOM 2742 C C . ASN B 1 163 ? 54.625 -44.75 -52.562 1 20.16 163 ASN B C 1
ATOM 2744 O O . ASN B 1 163 ? 53.688 -44.594 -51.781 1 20.16 163 ASN B O 1
ATOM 2748 N N . ASP B 1 164 ? 54.844 -46.062 -52.969 1 19.3 164 ASP B N 1
ATOM 2749 C CA . ASP B 1 164 ? 54.594 -47.031 -54.031 1 19.3 164 ASP B CA 1
ATOM 2750 C C . ASP B 1 164 ? 53.406 -47.906 -53.688 1 19.3 164 ASP B C 1
ATOM 2752 O O . ASP B 1 164 ? 52.531 -48.125 -54.531 1 19.3 164 ASP B O 1
ATOM 2756 N N . ASP B 1 165 ? 53.656 -49 -52.812 1 17.81 165 ASP B N 1
ATOM 2757 C CA . ASP B 1 165 ? 53.625 -50.344 -53.344 1 17.81 165 ASP B CA 1
ATOM 2758 C C . ASP B 1 165 ? 52.188 -50.938 -53.25 1 17.81 165 ASP B C 1
ATOM 2760 O O . ASP B 1 165 ? 51.719 -51.562 -54.188 1 17.81 165 ASP B O 1
ATOM 2764 N N . ASP B 1 166 ? 51.75 -51.344 -52 1 19.41 166 ASP B N 1
ATOM 2765 C CA . ASP B 1 166 ? 51.625 -52.812 -51.875 1 19.41 166 ASP B CA 1
ATOM 2766 C C . ASP B 1 166 ? 50.375 -53.281 -52.594 1 19.41 166 ASP B C 1
ATOM 2768 O O . ASP B 1 166 ? 49.469 -52.5 -52.906 1 19.41 166 ASP B O 1
ATOM 2772 N N . ASP B 1 167 ? 50.031 -54.656 -52.25 1 18.14 167 ASP B N 1
ATOM 2773 C CA . ASP B 1 167 ? 49.688 -55.969 -52.75 1 18.14 167 ASP B CA 1
ATOM 2774 C C . ASP B 1 167 ? 48.188 -56.062 -53.031 1 18.14 167 ASP B C 1
ATOM 2776 O O . ASP B 1 167 ? 47.406 -55.219 -52.562 1 18.14 167 ASP B O 1
ATOM 2780 N N . ASP B 1 168 ? 47.625 -57.375 -52.656 1 17.73 168 ASP B N 1
ATOM 2781 C CA . ASP B 1 168 ? 47.031 -58.469 -53.438 1 17.73 168 ASP B CA 1
ATOM 2782 C C . ASP B 1 168 ? 45.531 -58.375 -53.469 1 17.73 168 ASP B C 1
ATOM 2784 O O . ASP B 1 168 ? 44.906 -58.438 -54.531 1 17.73 168 ASP B O 1
ATOM 2788 N N . ASP B 1 169 ? 44.938 -58.938 -52.344 1 19.3 169 ASP B N 1
ATOM 2789 C CA . ASP B 1 169 ? 44.219 -60.188 -52.594 1 19.3 169 ASP B CA 1
ATOM 2790 C C . ASP B 1 169 ? 42.844 -59.938 -53.219 1 19.3 169 ASP B C 1
ATOM 2792 O O . ASP B 1 169 ? 42.312 -58.844 -53.156 1 19.3 169 ASP B O 1
ATOM 2796 N N . LYS B 1 170 ? 42.062 -61.125 -52.906 1 19.95 170 LYS B N 1
ATOM 2797 C CA . LYS B 1 170 ? 41.125 -62.031 -53.562 1 19.95 170 LYS B CA 1
ATOM 2798 C C . LYS B 1 170 ? 39.75 -61.406 -53.688 1 19.95 170 LYS B C 1
ATOM 2800 O O . LYS B 1 170 ? 39.281 -60.688 -52.812 1 19.95 170 LYS B O 1
ATOM 2805 N N . LYS B 1 171 ? 39.375 -61.812 -54.688 1 19.33 171 LYS B N 1
ATOM 2806 C CA . LYS B 1 171 ? 38.25 -61.688 -55.656 1 19.33 171 LYS B CA 1
ATOM 2807 C C . LYS B 1 171 ? 36.906 -61.875 -54.938 1 19.33 171 LYS B C 1
ATOM 2809 O O . LYS B 1 171 ? 36.844 -62.406 -53.844 1 19.33 171 LYS B O 1
ATOM 2814 N N . ASP B 1 172 ? 36.094 -62.25 -55.781 1 17.72 172 ASP B N 1
ATOM 2815 C CA . ASP B 1 172 ? 34.781 -62.156 -56.406 1 17.72 172 ASP B CA 1
ATOM 2816 C C . ASP B 1 172 ? 33.812 -63.219 -55.781 1 17.72 172 ASP B C 1
ATOM 2818 O O . ASP B 1 172 ? 32.656 -63.281 -56.156 1 17.72 172 ASP B O 1
ATOM 2822 N N . GLU B 1 173 ? 34.344 -64.312 -55.156 1 19.31 173 GLU B N 1
ATOM 2823 C CA . GLU B 1 173 ? 33.469 -65.312 -55.75 1 19.31 173 GLU B CA 1
ATOM 2824 C C . GLU B 1 173 ? 32 -65.062 -55.375 1 19.31 173 GLU B C 1
ATOM 2826 O O . GLU B 1 173 ? 31.641 -65.125 -54.219 1 19.31 173 GLU B O 1
ATOM 2831 N N . GLU B 1 174 ? 31.469 -64.25 -56.094 1 21.91 174 GLU B N 1
ATOM 2832 C CA . GLU B 1 174 ? 30.062 -63.969 -56.312 1 21.91 174 GLU B CA 1
ATOM 2833 C C . GLU B 1 174 ? 29.234 -65.25 -56.312 1 21.91 174 GLU B C 1
ATOM 2835 O O . GLU B 1 174 ? 28.234 -65.375 -55.594 1 21.91 174 GLU B O 1
ATOM 2840 N N . LYS B 1 175 ? 29.297 -65.75 -57.531 1 20.42 175 LYS B N 1
ATOM 2841 C CA . LYS B 1 175 ? 28.078 -66.188 -58.219 1 20.42 175 LYS B CA 1
ATOM 2842 C C . LYS B 1 175 ? 27.656 -67.562 -57.812 1 20.42 175 LYS B C 1
ATOM 2844 O O . LYS B 1 175 ? 27.766 -68.5 -58.594 1 20.42 175 LYS B O 1
ATOM 2849 N N . LYS B 1 176 ? 28.172 -68 -57.125 1 17.27 176 LYS B N 1
ATOM 2850 C CA . LYS B 1 176 ? 27.656 -69.375 -57.438 1 17.27 176 LYS B CA 1
ATOM 2851 C C . LYS B 1 176 ? 26.156 -69.312 -57.719 1 17.27 176 LYS B C 1
ATOM 2853 O O . LYS B 1 176 ? 25.562 -70.312 -58.094 1 17.27 176 LYS B O 1
ATOM 2858 N N . ASP B 1 177 ? 25.141 -69.125 -57.281 1 19.34 177 ASP B N 1
ATOM 2859 C CA . ASP B 1 177 ? 24.219 -69.812 -58.188 1 19.34 177 ASP B CA 1
ATOM 2860 C C . ASP B 1 177 ? 24.328 -69.25 -59.594 1 19.34 177 ASP B C 1
ATOM 2862 O O . ASP B 1 177 ? 24.484 -70.062 -60.562 1 19.34 177 ASP B O 1
ATOM 2866 N N . GLN B 1 178 ? 23.391 -68.375 -60.312 1 19.38 178 GLN B N 1
ATOM 2867 C CA . GLN B 1 178 ? 22.219 -68.625 -61.156 1 19.38 178 GLN B CA 1
ATOM 2868 C C . GLN B 1 178 ? 22.375 -68.062 -62.531 1 19.38 178 GLN B C 1
ATOM 2870 O O . GLN B 1 178 ? 21.672 -68.438 -63.469 1 19.38 178 GLN B O 1
ATOM 2875 N N . GLU B 1 179 ? 21.594 -67.625 -63.75 1 21.27 179 GLU B N 1
ATOM 2876 C CA . GLU B 1 179 ? 21.922 -68 -65.125 1 21.27 179 GLU B CA 1
ATOM 2877 C C . GLU B 1 179 ? 23.297 -67.5 -65.5 1 21.27 179 GLU B C 1
ATOM 2879 O O . GLU B 1 179 ? 24.125 -68.25 -66.062 1 21.27 179 GLU B O 1
ATOM 2884 N N . LYS B 1 180 ? 23.328 -66.75 -66.938 1 15.91 180 LYS B N 1
ATOM 2885 C CA . LYS B 1 180 ? 24.25 -66.625 -68.062 1 15.91 180 LYS B CA 1
ATOM 2886 C C . LYS B 1 180 ? 25.438 -65.75 -67.688 1 15.91 180 LYS B C 1
ATOM 2888 O O . LYS B 1 180 ? 25.312 -64.812 -66.938 1 15.91 180 LYS B O 1
#

Sequence (360 aa):
MAPTAGTVPPPISWAQRSDLLYVIIDVECKDIEHKVTENNFTFKGTNALDATKKYEVTLNFLNPVNPEKVTSKNIGRCIEFTIYKKESGPFWKSLTNDKTKLHFLKANFTKWKNESDDEEDNGSSNFLLNDMLTGSGMDNRFDDFNVDDDDDSDDNIPSLSQNDDDDDDKKDEEKKDQEKMAPTAGTVPPPISWAQRSDLLYVIIDVECKDIEHKVTENNFTFKGTNALDATKKYEVTLNFLNPVNPEKVTSKNIGRCIEFTIYKKESGPFWKSLTNDKTKLHFLKANFTKWKNESDDEEDNGSSNFLLNDMLTGSGMDNRFDDFNVDDDDDSDDNIPSLSQNDDDDDDKKDEEKKDQEK

Solvent-accessible surface area (backbone atoms only — not comparable to full-atom values): 21294 Å² total; per-residue (Å²): 127,78,82,72,71,66,66,41,66,58,49,30,38,31,34,65,51,60,47,32,35,37,45,29,41,68,50,34,51,33,78,49,38,50,40,48,45,48,48,36,40,38,42,34,30,24,34,63,90,43,77,76,45,33,29,39,46,75,46,47,37,54,61,56,32,36,52,47,40,40,33,40,41,31,74,50,63,31,34,41,31,42,38,29,39,62,56,68,47,75,80,70,94,49,74,44,62,65,91,62,88,54,89,49,59,44,86,41,72,76,73,72,61,61,56,76,54,53,70,63,52,52,72,53,61,66,46,50,54,50,50,52,56,68,62,51,68,72,72,67,72,72,67,67,75,65,73,73,78,76,83,77,83,70,79,73,72,75,76,76,68,81,74,81,85,80,81,80,88,78,85,85,75,83,80,80,77,83,70,127,124,79,82,74,72,65,67,42,64,58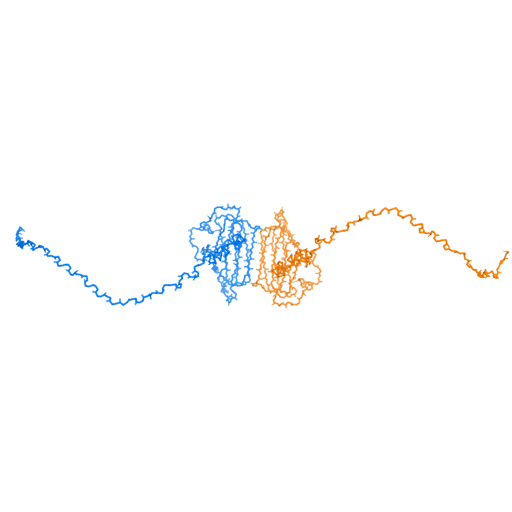,49,31,38,30,35,65,52,60,46,33,34,37,46,28,41,66,49,36,51,33,76,50,39,49,40,48,46,49,49,36,40,37,42,35,30,24,34,64,90,43,77,75,46,33,30,39,47,76,47,46,38,55,61,55,32,35,50,49,39,38,32,40,40,31,75,51,62,31,35,41,30,43,37,30,38,60,56,69,45,76,80,72,94,49,74,43,61,65,90,64,88,54,88,48,58,42,86,43,74,77,71,73,63,60,56,75,54,53,70,62,51,50,69,52,61,65,44,50,53,47,47,52,56,66,61,50,65,67,76,63,68,70,64,67,70,65,73,72,76,76,77,75,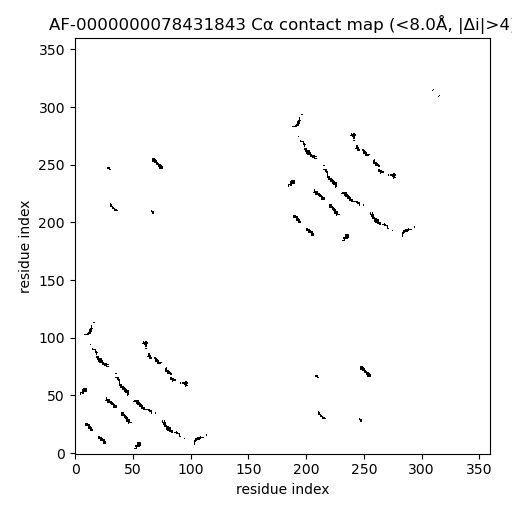83,68,77,72,74,67,75,75,68,79,83,83,76,87,90,81,86,83,82,61,93,69,64,64,89,74,96,133

Nearest PDB structures (foldseek):
  7krj-assembly1_C  TM=7.643E-01  e=3.323E-11  Homo sapiens
  7l7i-assembly1_E  TM=9.177E-01  e=1.653E-09  Homo sapiens
  2cg9-assembly1_Y  TM=8.503E-01  e=6.686E-07  Saccharomyces cerevisiae
  2kmw-assembly1_A  TM=8.239E-01  e=6.686E-07  Arabidopsis thaliana
  2jki-assembly3_U  TM=8.599E-01  e=3.520E-05  Arabidopsis thaliana

Organism: Lucilia cuprina (NCBI:txid7375)

Foldseek 3Di:
DPPPLDADAAQWEKADDQWKIKIKRQAFWDPWDWADDQFKIWIWTAHPVDRSHIHIDMAGAPGTWDRVDKDWDDPRRMIMIITTRPDGDDDDPDGGNDPDDDPSYYYDHPPDDPVVVVVPPPCVVVVVVVCVVVPPPVPPPVPPCPVPPDDDPPPPPDPPPPDDDDDDDDDDDDPDPDPD/DPPPLDAAAAQWEKADDQWKIKIKRQAFWDPWDWADDQFKIWIWTAHPVDRSHIHIDMAGAPGTWDRVDKDWDDPRRMIMIITTRPDGDDDDPDGGNDPDDDPSYYYDHPPDDPVVVVVPVPCVVVVVVCCVVVVPPVVPPVPPCPVPPDDDPPPCPDPPPPDDDDDDDDDDPPDPDDDD

InterPro domains:
  IPR007052 CS domain [PF04969] (11-85)
  IPR007052 CS domain [PS51203] (7-96)
  IPR008978 HSP20-like chaperone [G3DSA:2.60.40.790] (8-127)
  IPR008978 HSP20-like chaperone [SSF49764] (7-149)
  IPR045250 Co-chaperone protein p23-like [PTHR22932] (9-173)

pLDDT: mean 70.87, std 30.75, range [15.91, 98.75]

Secondary structure (DSSP, 8-state):
------EEPPPEEEEE-SSEEEEEE-S-EEEEEEEE-SSEEEEEEEESS-TT-EEEEEEEBSS-EEEEEEEEEE-SS-EEEEEEESS--PPPS-SB--SS--TTEEE-TTSS--HHHHHS--THHHHHHHHHHHH--TTGGGG-------------------------------------/------EEPPPEEEEE-SSEEEEEE-S-EEEEEEEE-SSEEEEEEEESS-TT-EEEEEEEBSS-EEEEEEEEEE-SS-EEEEEEESS--PPPS-SB--SS--TTEEE-TTSS--HHHHHS--THHHHHHHHHHHHS-TTSGGGG-------------------------------SSS--